Protein AF-A0A2M7B887-F1 (afdb_monomer_lite)

pLDDT: mean 76.35, std 23.05, range [28.22, 97.62]

Organism: NCBI:txid1975067

Secondary structure (DSSP, 8-state):
------PPPPP--PPPPPPPPP--------------------------------------HHHHHHHHHHHHHHHHHHHHHS--------------------EEETT-SS-BTTTTEEE--------PPPPP----EEEEEEEEEEEEEEEEE-S-SS-EEE-TT-EEE-TTS-EEEESS-EEEPPPEEETTEEEPEEEEEEEEEEEESGGG----EEEEB-GGGTTSTHHHHEEEEESS--B--EEEEEEE--

Foldseek 3Di:
DDDDDDDDDDDDPDDDDDDDDDDDDDDDDDDDDDDDDDDDDDDDDDDDDDDDDDDDDDDDVVVVVVVVVVVVVVVVVCVVPPPDDDDDDDDDDDDDPDDDDAAEDCPDPQQDPVRNYDHDDDDDDDDDDDDDDFQPDKDWDFWWWKDKKKKKAQDFQQKDKDAFQQWWAAPVRWTKTFRGIDIFGGFDQDPNDTHITIDMGMITTPGAAPVQFAAWGQWIFGCVCPPHPRRVRMIMTGNGTTDDRHTDMDRDHD

Structure (mmCIF, N/CA/C/O backbone):
data_AF-A0A2M7B887-F1
#
_entry.id   AF-A0A2M7B887-F1
#
loop_
_atom_site.group_PDB
_atom_site.id
_atom_site.type_symbol
_atom_site.label_atom_id
_atom_site.label_alt_id
_atom_site.label_comp_id
_atom_site.label_asym_id
_atom_site.label_entity_id
_atom_site.label_seq_id
_atom_site.pdbx_PDB_ins_code
_atom_site.Cartn_x
_atom_site.Cartn_y
_atom_site.Cartn_z
_atom_site.occupancy
_atom_site.B_iso_or_equiv
_atom_site.auth_seq_id
_atom_site.auth_comp_id
_atom_site.auth_asym_id
_atom_site.auth_atom_id
_atom_site.pdbx_PDB_model_num
ATOM 1 N N . MET A 1 1 ? 32.345 -31.773 -10.121 1.00 42.12 1 MET A N 1
ATOM 2 C CA . MET A 1 1 ? 31.466 -32.387 -11.139 1.00 42.12 1 MET A CA 1
ATOM 3 C C . MET A 1 1 ? 30.092 -31.800 -10.860 1.00 42.12 1 MET A C 1
ATOM 5 O O . MET A 1 1 ? 29.683 -31.879 -9.719 1.00 42.12 1 MET A O 1
ATOM 9 N N . ASP A 1 2 ? 29.492 -30.954 -11.696 1.00 39.72 2 ASP A N 1
ATOM 10 C CA . ASP A 1 2 ? 29.277 -31.128 -13.130 1.00 39.72 2 ASP A CA 1
ATOM 11 C C . ASP A 1 2 ? 29.458 -29.855 -13.960 1.00 39.72 2 ASP A C 1
ATOM 13 O O . ASP A 1 2 ? 29.148 -28.735 -13.560 1.00 39.72 2 ASP A O 1
ATOM 17 N N . LYS A 1 3 ? 29.999 -30.081 -15.156 1.00 44.88 3 LYS A N 1
ATOM 18 C CA . LYS A 1 3 ? 30.184 -29.120 -16.236 1.00 44.88 3 LYS A CA 1
ATOM 19 C C . LYS A 1 3 ? 28.941 -29.192 -17.118 1.00 44.88 3 LYS A C 1
ATOM 21 O O . LYS A 1 3 ? 28.661 -30.266 -17.632 1.00 44.88 3 LYS A O 1
ATOM 26 N N . ASN A 1 4 ? 28.258 -28.078 -17.373 1.00 40.34 4 ASN A N 1
ATOM 27 C CA . ASN A 1 4 ? 27.492 -27.941 -18.615 1.00 40.34 4 ASN A CA 1
ATOM 28 C C . ASN A 1 4 ? 27.270 -26.469 -18.983 1.00 40.34 4 ASN A C 1
ATOM 30 O O . ASN A 1 4 ? 26.231 -25.866 -18.728 1.00 40.34 4 ASN A O 1
ATOM 34 N N . GLY A 1 5 ? 28.296 -25.888 -19.608 1.00 40.50 5 GLY A N 1
ATOM 35 C CA . GLY A 1 5 ? 28.206 -24.605 -20.292 1.00 40.50 5 GLY A CA 1
ATOM 36 C C . GLY A 1 5 ? 27.502 -24.771 -21.636 1.00 40.50 5 GLY A C 1
ATOM 37 O O . GLY A 1 5 ? 28.079 -25.300 -22.586 1.00 40.50 5 GLY A O 1
ATOM 38 N N . LYS A 1 6 ? 26.263 -24.289 -21.737 1.00 43.44 6 LYS A N 1
ATOM 39 C CA . LYS A 1 6 ? 25.526 -24.221 -23.001 1.00 43.44 6 LYS A CA 1
ATOM 40 C C . LYS A 1 6 ? 25.869 -22.903 -23.702 1.00 43.44 6 LYS A C 1
ATOM 42 O O . LYS A 1 6 ? 25.288 -21.863 -23.415 1.00 43.44 6 LYS A O 1
ATOM 47 N N . LYS A 1 7 ? 26.857 -22.942 -24.604 1.00 46.44 7 LYS A N 1
ATOM 48 C CA . LYS A 1 7 ? 27.186 -21.830 -25.513 1.00 46.44 7 LYS A CA 1
ATOM 49 C C . LYS A 1 7 ? 26.020 -21.607 -26.483 1.00 46.44 7 LYS A C 1
ATOM 51 O O . LYS A 1 7 ? 25.714 -22.491 -27.281 1.00 46.44 7 LYS A O 1
ATOM 56 N N . ILE A 1 8 ? 25.392 -20.436 -26.429 1.00 47.38 8 ILE A N 1
ATOM 57 C CA . ILE A 1 8 ? 24.386 -20.008 -27.408 1.00 47.38 8 ILE A CA 1
ATOM 58 C C . ILE A 1 8 ? 25.133 -19.345 -28.571 1.00 47.38 8 ILE A C 1
ATOM 60 O O . ILE A 1 8 ? 25.919 -18.421 -28.367 1.00 47.38 8 ILE A O 1
ATOM 64 N N . LYS A 1 9 ? 24.940 -19.871 -29.784 1.00 46.12 9 LYS A N 1
ATOM 65 C CA . LYS A 1 9 ? 25.519 -19.346 -31.026 1.00 46.12 9 LYS A CA 1
ATOM 66 C C . LYS A 1 9 ? 24.772 -18.068 -31.426 1.00 46.12 9 LYS A C 1
ATOM 68 O O . LYS A 1 9 ? 23.548 -18.090 -31.517 1.00 46.12 9 LYS A O 1
ATOM 73 N N . MET A 1 10 ? 25.505 -16.978 -31.662 1.00 39.62 10 MET A N 1
ATOM 74 C CA . MET A 1 10 ? 24.968 -15.783 -32.321 1.00 39.62 10 MET A CA 1
ATOM 75 C C . MET A 1 10 ? 24.607 -16.146 -33.762 1.00 39.62 10 MET A C 1
ATOM 77 O O . MET A 1 10 ? 25.438 -16.680 -34.493 1.00 39.62 10 MET A O 1
ATOM 81 N N . VAL A 1 11 ? 23.351 -15.905 -34.124 1.00 49.28 11 VAL A N 1
ATOM 82 C CA . VAL A 1 11 ? 22.808 -16.107 -35.469 1.00 49.28 11 VAL A CA 1
ATOM 83 C C . VAL A 1 11 ? 23.003 -14.819 -36.269 1.00 49.28 11 VAL A C 1
ATOM 85 O O . VAL A 1 11 ? 22.870 -13.723 -35.724 1.00 49.28 11 VAL A O 1
ATOM 88 N N . ASP A 1 12 ? 23.347 -14.992 -37.544 1.00 38.19 12 ASP A N 1
ATOM 89 C CA . ASP A 1 12 ? 23.637 -13.967 -38.546 1.00 38.19 12 ASP A CA 1
ATOM 90 C C . ASP A 1 12 ? 22.651 -12.791 -38.563 1.00 38.19 12 ASP A C 1
ATOM 92 O O . ASP A 1 12 ? 21.436 -12.956 -38.690 1.00 38.19 12 ASP A O 1
ATOM 96 N N . ILE A 1 13 ? 23.199 -11.574 -38.551 1.00 44.69 13 ILE A N 1
ATOM 97 C CA . ILE A 1 13 ? 22.477 -10.358 -38.932 1.00 44.69 13 ILE A CA 1
ATOM 98 C C . ILE A 1 13 ? 22.576 -10.246 -40.458 1.00 44.69 13 ILE A C 1
ATOM 100 O O . ILE A 1 13 ? 23.495 -9.631 -40.998 1.00 44.69 13 ILE A O 1
ATOM 104 N N . ILE A 1 14 ? 21.634 -10.870 -41.167 1.00 46.31 14 ILE A N 1
ATOM 105 C CA . ILE A 1 14 ? 21.494 -10.724 -42.621 1.00 46.31 14 ILE A CA 1
ATOM 106 C C . ILE A 1 14 ? 20.902 -9.339 -42.914 1.00 46.31 14 ILE A C 1
ATOM 108 O O . ILE A 1 14 ? 19.775 -9.021 -42.534 1.00 46.31 14 ILE A O 1
ATOM 112 N N . ARG A 1 15 ? 21.681 -8.500 -43.601 1.00 40.69 15 ARG A N 1
ATOM 113 C CA . ARG A 1 15 ? 21.277 -7.180 -44.102 1.00 40.69 15 ARG A CA 1
ATOM 114 C C . ARG A 1 15 ? 20.536 -7.365 -45.438 1.00 40.69 15 ARG A C 1
ATOM 116 O O . ARG A 1 15 ? 21.121 -7.955 -46.341 1.00 40.69 15 ARG A O 1
ATOM 123 N N . PRO A 1 16 ? 19.294 -6.882 -45.618 1.00 39.53 16 PRO A N 1
ATOM 124 C CA . PRO A 1 16 ? 18.618 -7.013 -46.905 1.00 39.53 16 PRO A CA 1
ATOM 125 C C . PRO A 1 16 ? 19.206 -6.037 -47.938 1.00 39.53 16 PRO A C 1
ATOM 127 O O . PRO A 1 16 ? 19.205 -4.820 -47.733 1.00 39.53 16 PRO A O 1
ATOM 130 N N . GLU A 1 17 ? 19.695 -6.577 -49.058 1.00 37.91 17 GLU A N 1
ATOM 131 C CA . GLU A 1 17 ? 20.075 -5.820 -50.254 1.00 37.91 17 GLU A CA 1
ATOM 132 C C . GLU A 1 17 ? 18.846 -5.167 -50.905 1.00 37.91 17 GLU A C 1
ATOM 134 O O . GLU A 1 17 ? 17.829 -5.809 -51.187 1.00 37.91 17 GLU A O 1
ATOM 139 N N . LYS A 1 18 ? 18.952 -3.864 -51.182 1.00 33.91 18 LYS A N 1
ATOM 140 C CA . LYS A 1 18 ? 17.981 -3.123 -51.989 1.00 33.91 18 LYS A CA 1
ATOM 141 C C . LYS A 1 18 ? 18.203 -3.441 -53.468 1.00 33.91 18 LYS A C 1
ATOM 143 O O . LYS A 1 18 ? 19.220 -3.070 -54.043 1.00 33.91 18 LYS A O 1
ATOM 148 N N . LYS A 1 19 ? 17.197 -4.065 -54.086 1.00 31.12 19 LYS A N 1
ATOM 149 C CA . LYS A 1 19 ? 17.035 -4.176 -55.541 1.00 31.12 19 LYS A CA 1
ATOM 150 C C . LYS A 1 19 ? 16.859 -2.785 -56.156 1.00 31.12 19 LYS A C 1
ATOM 152 O O . LYS A 1 19 ? 15.854 -2.126 -55.886 1.00 31.12 19 LYS A O 1
ATOM 157 N N . THR A 1 20 ? 17.771 -2.382 -57.033 1.00 31.42 20 THR A N 1
ATOM 158 C CA . THR A 1 20 ? 17.551 -1.255 -57.949 1.00 31.42 20 THR A CA 1
ATOM 159 C C . THR A 1 20 ? 17.052 -1.807 -59.278 1.00 31.42 20 THR A C 1
ATOM 161 O O . THR A 1 20 ? 17.704 -2.640 -59.903 1.00 31.42 20 THR A O 1
ATOM 164 N N . LYS A 1 21 ? 15.844 -1.382 -59.660 1.00 33.97 21 LYS A N 1
ATOM 165 C CA . LYS A 1 21 ? 15.159 -1.752 -60.899 1.00 33.97 21 LYS A CA 1
ATOM 166 C C . LYS A 1 21 ? 15.806 -1.076 -62.106 1.00 33.97 21 LYS A C 1
ATOM 168 O O . LYS A 1 21 ? 16.019 0.132 -62.115 1.00 33.97 21 LYS A O 1
ATOM 173 N N . THR A 1 22 ? 16.025 -1.890 -63.125 1.00 29.34 22 THR A N 1
ATOM 174 C CA . THR A 1 22 ? 16.293 -1.546 -64.518 1.00 29.34 22 THR A CA 1
ATOM 175 C C . THR A 1 22 ? 15.103 -0.799 -65.132 1.00 29.34 22 THR A C 1
ATOM 177 O O . THR A 1 22 ? 13.959 -1.215 -64.952 1.00 29.34 22 THR A O 1
ATOM 180 N N . LEU A 1 23 ? 15.379 0.254 -65.900 1.00 36.09 23 LEU A N 1
ATOM 181 C CA . LEU A 1 23 ? 14.470 0.844 -66.884 1.00 36.09 23 LEU A CA 1
ATOM 182 C C . LEU A 1 23 ? 15.232 0.911 -68.214 1.00 36.09 23 LEU A C 1
ATOM 184 O O . LEU A 1 23 ? 16.238 1.607 -68.328 1.00 36.09 23 LEU A O 1
ATOM 188 N N . GLN A 1 24 ? 14.774 0.109 -69.173 1.00 33.19 24 GLN A N 1
ATOM 189 C CA . GLN A 1 24 ? 15.086 0.204 -70.597 1.00 33.19 24 GLN A CA 1
ATOM 190 C C . GLN A 1 24 ? 13.927 0.915 -71.295 1.00 33.19 24 GLN A C 1
ATOM 192 O O . GLN A 1 24 ? 12.782 0.627 -70.970 1.00 33.19 24 GLN A O 1
ATOM 197 N N . GLU A 1 25 ? 14.252 1.769 -72.264 1.00 36.09 25 GLU A N 1
ATOM 198 C CA . GLU A 1 25 ? 13.583 2.019 -73.556 1.00 36.09 25 GLU A CA 1
ATOM 199 C C . GLU A 1 25 ? 14.340 3.196 -74.216 1.00 36.09 25 GLU A C 1
ATOM 201 O O . GLU A 1 25 ? 14.837 4.065 -73.508 1.00 36.09 25 GLU A O 1
ATOM 206 N N . SER A 1 26 ? 14.489 3.371 -75.529 1.00 28.64 26 SER A N 1
ATOM 207 C CA . SER A 1 26 ? 14.334 2.548 -76.734 1.00 28.64 26 SER A CA 1
ATOM 208 C C . SER A 1 26 ? 14.707 3.455 -77.924 1.00 28.64 26 SER A C 1
ATOM 210 O O . SER A 1 26 ? 14.293 4.611 -77.948 1.00 28.64 26 SER A O 1
ATOM 212 N N . GLY A 1 27 ? 15.419 2.918 -78.925 1.00 28.55 27 GLY A N 1
ATOM 213 C CA . GLY A 1 27 ? 15.463 3.428 -80.309 1.00 28.55 27 GLY A CA 1
ATOM 214 C C . GLY A 1 27 ? 16.413 4.602 -80.599 1.00 28.55 27 GLY A C 1
ATOM 215 O O . GLY A 1 27 ? 16.549 5.521 -79.811 1.00 28.55 27 GLY A O 1
ATOM 216 N N . LYS A 1 28 ? 17.084 4.691 -81.750 1.00 32.38 28 LYS A N 1
ATOM 217 C CA . LYS A 1 28 ? 17.101 3.874 -82.972 1.00 32.38 28 LYS A CA 1
ATOM 218 C C . LYS A 1 28 ? 18.387 4.217 -83.736 1.00 32.38 28 LYS A C 1
ATOM 220 O O . LYS A 1 28 ? 18.740 5.385 -83.869 1.00 32.38 28 LYS A O 1
ATOM 225 N N . GLU A 1 29 ? 19.035 3.188 -84.263 1.00 34.50 29 GLU A N 1
ATOM 226 C CA . GLU A 1 29 ? 20.035 3.261 -85.334 1.00 34.50 29 GLU A CA 1
ATOM 227 C C . GLU A 1 29 ? 19.342 3.641 -86.670 1.00 34.50 29 GLU A C 1
ATOM 229 O O . GLU A 1 29 ? 18.117 3.492 -86.778 1.00 34.50 29 GLU A O 1
ATOM 234 N N . PRO A 1 30 ? 20.072 4.103 -87.705 1.00 36.00 30 PRO A N 1
ATOM 235 C CA . PRO A 1 30 ? 20.659 3.101 -88.590 1.00 36.00 30 PRO A CA 1
ATOM 236 C C . PRO A 1 30 ? 22.046 3.437 -89.157 1.00 36.00 30 PRO A C 1
ATOM 238 O O . PRO A 1 30 ? 22.384 4.556 -89.541 1.00 36.00 30 PRO A O 1
ATOM 241 N N . THR A 1 31 ? 22.801 2.357 -89.282 1.00 28.48 31 THR A N 1
ATOM 242 C CA . THR A 1 31 ? 23.986 2.123 -90.096 1.00 28.48 31 THR A CA 1
ATOM 243 C C . THR A 1 31 ? 23.690 2.273 -91.596 1.00 28.48 31 THR A C 1
ATOM 245 O O . THR A 1 31 ? 22.625 1.878 -92.073 1.00 28.48 31 THR A O 1
ATOM 248 N N . LYS A 1 32 ? 24.687 2.696 -92.388 1.00 30.78 32 LYS A N 1
ATOM 249 C CA . LYS A 1 32 ? 24.831 2.231 -93.780 1.00 30.78 32 LYS A CA 1
ATOM 250 C C . LYS A 1 32 ? 26.303 2.220 -94.205 1.00 30.78 32 LYS A C 1
ATOM 252 O O . LYS A 1 32 ? 26.945 3.263 -94.277 1.00 30.78 32 LYS A O 1
ATOM 25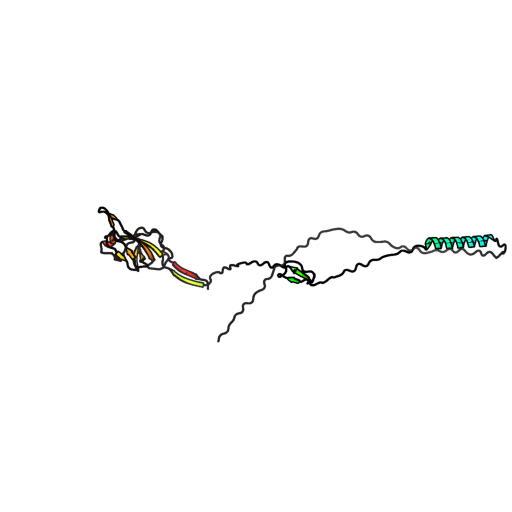7 N N . LYS A 1 33 ? 26.824 1.019 -94.468 1.00 29.45 33 LYS A N 1
ATOM 258 C CA . LYS A 1 33 ? 28.082 0.753 -95.181 1.00 29.45 33 LYS A CA 1
ATOM 259 C C . LYS A 1 33 ? 27.775 0.319 -96.619 1.00 29.45 33 LYS A C 1
ATOM 261 O O . LYS A 1 33 ? 26.713 -0.240 -96.874 1.00 29.45 33 LYS A O 1
ATOM 266 N N . GLU A 1 34 ? 28.795 0.503 -97.461 1.00 34.97 34 GLU A N 1
ATOM 267 C CA . GLU A 1 34 ? 29.033 -0.081 -98.794 1.00 34.97 34 GLU A CA 1
ATOM 268 C C . GLU A 1 34 ? 28.246 0.485 -99.993 1.00 34.97 34 GLU A C 1
ATOM 270 O O . GLU A 1 34 ? 27.092 0.884 -99.842 1.00 34.97 34 GLU A O 1
ATOM 275 N N . PRO A 1 35 ? 28.885 0.582 -101.186 1.00 32.62 35 PRO A N 1
ATOM 276 C CA . PRO A 1 35 ? 29.573 -0.543 -101.836 1.00 32.62 35 PRO A CA 1
ATOM 277 C C . PRO A 1 35 ? 30.970 -0.258 -102.420 1.00 32.62 35 PRO A C 1
ATOM 279 O O . PRO A 1 35 ? 31.271 0.833 -102.901 1.00 32.62 35 PRO A O 1
ATOM 282 N N . ALA A 1 36 ? 31.789 -1.310 -102.484 1.00 29.47 36 ALA A N 1
ATOM 283 C CA . ALA A 1 36 ? 32.895 -1.436 -103.424 1.00 29.47 36 ALA A CA 1
ATOM 284 C C . ALA A 1 36 ? 32.694 -2.683 -104.300 1.00 29.47 36 ALA A C 1
ATOM 286 O O . ALA A 1 36 ? 32.576 -3.788 -103.782 1.00 29.47 36 ALA A O 1
ATOM 287 N N . LYS A 1 37 ? 32.710 -2.464 -105.622 1.00 32.97 37 LYS A N 1
ATOM 288 C CA . LYS A 1 37 ? 33.192 -3.319 -106.731 1.00 32.97 37 LYS A CA 1
ATOM 289 C C . LYS A 1 37 ? 32.220 -3.375 -107.907 1.00 32.97 37 LYS A C 1
ATOM 291 O O . LYS A 1 37 ? 31.139 -3.945 -107.821 1.00 32.97 37 LYS A O 1
ATOM 296 N N . LYS A 1 38 ? 32.727 -2.946 -109.063 1.00 33.56 38 LYS A N 1
ATOM 297 C CA . LYS A 1 38 ? 32.620 -3.718 -110.301 1.00 33.56 38 LYS A CA 1
ATOM 298 C C . LYS A 1 38 ? 33.872 -3.490 -111.138 1.00 33.56 38 LYS A C 1
ATOM 300 O O . LYS A 1 38 ? 34.184 -2.373 -111.532 1.00 33.56 38 LYS A O 1
ATOM 305 N N . GLU A 1 39 ? 34.598 -4.583 -111.331 1.00 33.91 39 GLU A N 1
ATOM 306 C CA . GLU A 1 39 ? 35.613 -4.742 -112.359 1.00 33.91 39 GLU A CA 1
ATOM 307 C C . GLU A 1 39 ? 34.940 -4.679 -113.736 1.00 33.91 39 GLU A C 1
ATOM 309 O O . GLU A 1 39 ? 33.888 -5.288 -113.938 1.00 33.91 39 GLU A O 1
ATOM 314 N N . LEU A 1 40 ? 35.580 -4.009 -114.693 1.00 34.38 40 LEU A N 1
ATOM 315 C CA . LEU A 1 40 ? 35.377 -4.273 -116.112 1.00 34.38 40 LEU A CA 1
ATOM 316 C C . LEU A 1 40 ? 36.759 -4.374 -116.766 1.00 34.38 40 LEU A C 1
ATOM 318 O O . LEU A 1 40 ? 37.575 -3.457 -116.690 1.00 34.38 40 LEU A O 1
ATOM 322 N N . LYS A 1 41 ? 37.031 -5.553 -117.323 1.00 32.94 41 LYS A N 1
ATOM 323 C CA . LYS A 1 41 ? 38.250 -5.928 -118.043 1.00 32.94 41 LYS A CA 1
ATOM 324 C C . LYS A 1 41 ? 38.085 -5.659 -119.542 1.00 32.94 41 LYS A C 1
ATOM 326 O O . LYS A 1 41 ? 36.996 -5.894 -120.051 1.00 32.94 41 LYS A O 1
ATOM 331 N N . LYS A 1 42 ? 39.240 -5.421 -120.195 1.00 28.22 42 LYS A N 1
ATOM 332 C CA . LYS A 1 42 ? 39.566 -5.628 -121.630 1.00 28.22 42 LYS A CA 1
ATOM 333 C C . LYS A 1 42 ? 38.848 -4.662 -122.596 1.00 28.22 42 LYS A C 1
ATOM 335 O O . LYS A 1 42 ? 37.717 -4.292 -122.356 1.00 28.22 42 LYS A O 1
ATOM 340 N N . GLU A 1 43 ? 39.453 -4.132 -123.657 1.00 37.34 43 GLU A N 1
ATOM 341 C CA . GLU A 1 43 ? 40.408 -4.659 -124.649 1.00 37.34 43 GLU A CA 1
ATOM 342 C C . GLU A 1 43 ? 41.364 -3.528 -125.100 1.00 37.34 43 GLU A C 1
ATOM 344 O O . GLU A 1 43 ? 40.992 -2.361 -125.096 1.00 37.34 43 GLU A O 1
ATOM 349 N N . LEU A 1 44 ? 42.671 -3.761 -125.254 1.00 30.38 44 LEU A N 1
ATOM 350 C CA . LEU A 1 44 ? 43.363 -4.220 -126.474 1.00 30.38 44 LEU A CA 1
ATOM 351 C C . LEU A 1 44 ? 43.114 -3.372 -127.741 1.00 30.38 44 LEU A C 1
ATOM 353 O O . LEU A 1 44 ? 42.067 -3.478 -128.365 1.00 30.38 44 LEU A O 1
ATOM 357 N N . LYS A 1 45 ? 44.153 -2.613 -128.117 1.00 32.41 45 LYS A N 1
ATOM 358 C CA . LYS A 1 45 ? 44.637 -2.197 -129.457 1.00 32.41 45 LYS A CA 1
ATOM 359 C C . LYS A 1 45 ? 45.916 -1.396 -129.148 1.00 32.41 45 LYS A C 1
ATOM 361 O O . LYS A 1 45 ? 45.826 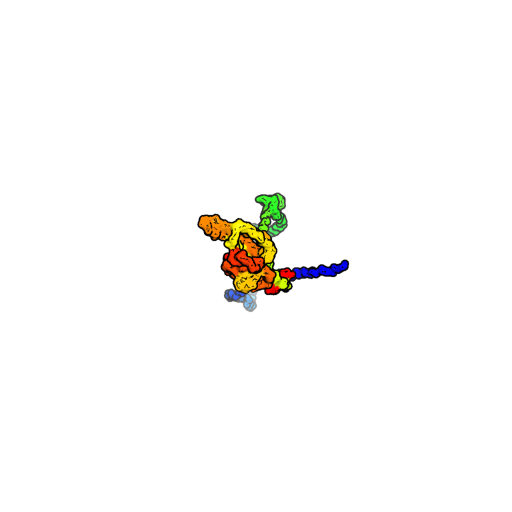-0.388 -128.461 1.00 32.41 45 LYS A O 1
ATOM 366 N N . THR A 1 46 ? 47.150 -1.865 -129.331 1.00 28.70 46 THR A N 1
ATOM 367 C CA . THR A 1 46 ? 47.836 -2.415 -130.515 1.00 28.70 46 THR A CA 1
ATOM 368 C C . THR A 1 46 ? 47.636 -1.562 -131.761 1.00 28.70 46 THR A C 1
ATOM 370 O O . THR A 1 46 ? 46.759 -1.842 -132.563 1.00 28.70 46 THR A O 1
ATOM 373 N N . GLU A 1 47 ? 48.487 -0.546 -131.883 1.00 42.66 47 GLU A N 1
ATOM 374 C CA . GLU A 1 47 ? 49.076 -0.033 -133.127 1.00 42.66 47 GLU A CA 1
ATOM 375 C C . GLU A 1 47 ? 50.474 0.452 -132.711 1.00 42.66 47 GLU A C 1
ATOM 377 O O . GLU A 1 47 ? 50.634 1.357 -131.898 1.00 42.66 47 GLU A O 1
ATOM 382 N N . GLU A 1 48 ? 51.476 -0.407 -132.840 1.00 36.81 48 GLU A N 1
ATOM 383 C CA . GLU A 1 48 ? 52.317 -0.526 -134.033 1.00 36.81 48 GLU A CA 1
ATOM 384 C C . GLU A 1 48 ? 53.131 0.736 -134.338 1.00 36.81 48 GLU A C 1
ATOM 386 O O . GLU A 1 48 ? 52.697 1.728 -134.910 1.00 36.81 48 GLU A O 1
ATOM 391 N N . ALA A 1 49 ? 54.382 0.621 -133.897 1.00 30.62 49 ALA A N 1
ATOM 392 C CA . ALA A 1 49 ? 55.593 1.071 -134.550 1.00 30.62 49 ALA A CA 1
ATOM 393 C C . ALA A 1 49 ? 55.438 1.686 -135.952 1.00 30.62 49 ALA A C 1
ATOM 395 O O . ALA A 1 49 ? 55.153 0.993 -136.923 1.00 30.62 49 ALA A O 1
ATOM 396 N N . ILE A 1 50 ? 55.928 2.918 -136.084 1.00 37.72 50 ILE A N 1
ATOM 397 C CA . ILE A 1 50 ? 56.709 3.286 -137.263 1.00 37.72 50 ILE A CA 1
ATOM 398 C C . ILE A 1 50 ? 58.107 3.680 -136.794 1.00 37.72 50 ILE A C 1
ATOM 400 O O . ILE A 1 50 ? 58.360 4.764 -136.269 1.00 37.72 50 ILE A O 1
ATOM 404 N N . LYS A 1 51 ? 59.035 2.745 -137.003 1.00 33.94 51 LYS A N 1
ATOM 405 C CA . LYS A 1 51 ? 60.459 3.036 -137.136 1.00 33.94 51 LYS A CA 1
ATOM 406 C C . LYS A 1 51 ? 60.630 3.862 -138.410 1.00 33.94 51 LYS A C 1
ATOM 408 O O . LYS A 1 51 ? 60.391 3.343 -139.493 1.00 33.94 51 LYS A O 1
ATOM 413 N N . ILE A 1 52 ? 61.131 5.089 -138.301 1.00 41.59 52 ILE A N 1
ATOM 414 C CA . ILE A 1 52 ? 61.845 5.723 -139.412 1.00 41.59 52 ILE A CA 1
ATOM 415 C C . ILE A 1 52 ? 63.265 6.002 -138.944 1.00 41.59 52 ILE A C 1
ATOM 417 O O . ILE A 1 52 ? 63.538 6.902 -138.156 1.00 41.59 52 ILE A O 1
ATOM 421 N N . SER A 1 53 ? 64.128 5.089 -139.382 1.00 38.53 53 SER A N 1
ATOM 422 C CA . SER A 1 53 ? 65.380 5.354 -140.081 1.00 38.53 53 SER A CA 1
ATOM 423 C C . SER A 1 53 ? 66.125 6.645 -139.740 1.00 38.53 53 SER A C 1
ATOM 425 O O . SER A 1 53 ? 65.669 7.764 -139.962 1.00 38.53 53 SER A O 1
ATOM 427 N N . ALA A 1 54 ? 67.363 6.429 -139.306 1.00 35.25 54 ALA A N 1
ATOM 428 C CA . ALA A 1 54 ? 68.396 7.419 -139.114 1.00 35.25 54 ALA A CA 1
ATOM 429 C C . ALA A 1 54 ? 68.586 8.346 -140.328 1.00 35.25 54 ALA A C 1
ATOM 431 O O . ALA A 1 54 ? 68.936 7.912 -141.420 1.00 35.25 54 ALA A O 1
ATOM 432 N N . ALA A 1 55 ? 68.507 9.646 -140.061 1.00 36.47 55 ALA A N 1
ATOM 433 C CA . ALA A 1 55 ? 69.288 10.659 -140.750 1.00 36.47 55 ALA A CA 1
ATOM 434 C C . ALA A 1 55 ? 69.868 11.595 -139.677 1.00 36.47 55 ALA A C 1
ATOM 436 O O . ALA A 1 55 ? 69.181 12.431 -139.094 1.00 36.47 55 ALA A O 1
ATOM 437 N N . LYS A 1 56 ? 71.148 11.414 -139.353 1.00 36.91 56 LYS A N 1
ATOM 438 C CA . LYS A 1 56 ? 71.973 12.419 -138.664 1.00 36.91 56 LYS A CA 1
ATOM 439 C C . LYS A 1 56 ? 72.905 13.035 -139.717 1.00 36.91 56 LYS A C 1
ATOM 441 O O . LYS A 1 56 ? 73.191 12.350 -140.693 1.00 36.91 56 LYS A O 1
ATOM 446 N N . PRO A 1 57 ? 73.502 14.220 -139.501 1.00 46.69 57 PRO A N 1
ATOM 447 C CA . PRO A 1 57 ? 73.349 15.126 -138.362 1.00 46.69 57 PRO A CA 1
ATOM 448 C C . PRO A 1 57 ? 73.239 16.597 -138.794 1.00 46.69 57 PRO A C 1
ATOM 450 O O . PRO A 1 57 ? 73.998 17.064 -139.633 1.00 46.69 57 PRO A O 1
ATOM 453 N N . LYS A 1 58 ? 72.476 17.417 -138.076 1.00 39.56 58 LYS A N 1
ATOM 454 C CA . LYS A 1 58 ? 72.900 18.809 -137.867 1.00 39.56 58 LYS A CA 1
ATOM 455 C C . LYS A 1 58 ? 72.659 19.133 -136.415 1.00 39.56 58 LYS A C 1
ATOM 457 O O . LYS A 1 58 ? 71.527 19.369 -136.033 1.00 39.56 58 LYS A O 1
ATOM 462 N N . LYS A 1 59 ? 73.719 19.056 -135.600 1.00 58.28 59 LYS A N 1
ATOM 463 C CA . LYS A 1 59 ? 73.718 19.460 -134.187 1.00 58.28 59 LYS A CA 1
ATOM 464 C C . LYS A 1 59 ? 73.195 20.901 -134.115 1.00 58.28 59 LYS A C 1
ATOM 466 O O . LYS A 1 59 ? 73.983 21.807 -134.399 1.00 58.28 59 LYS A O 1
ATOM 471 N N . PRO A 1 60 ? 71.943 21.175 -133.705 1.00 53.66 60 PRO A N 1
ATOM 472 C CA . PRO A 1 60 ? 71.624 22.530 -133.332 1.00 53.66 60 PRO A CA 1
ATOM 473 C C . PRO A 1 60 ? 72.165 22.663 -131.912 1.00 53.66 60 PRO A C 1
ATOM 475 O O . PRO A 1 60 ? 71.729 21.959 -130.999 1.00 53.66 60 PRO A O 1
ATOM 478 N N . LYS A 1 61 ? 73.122 23.566 -131.690 1.00 59.66 61 LYS A N 1
ATOM 479 C CA . LYS A 1 61 ? 73.586 23.914 -130.333 1.00 59.66 61 LYS A CA 1
ATOM 480 C C . LYS A 1 61 ? 72.404 24.211 -129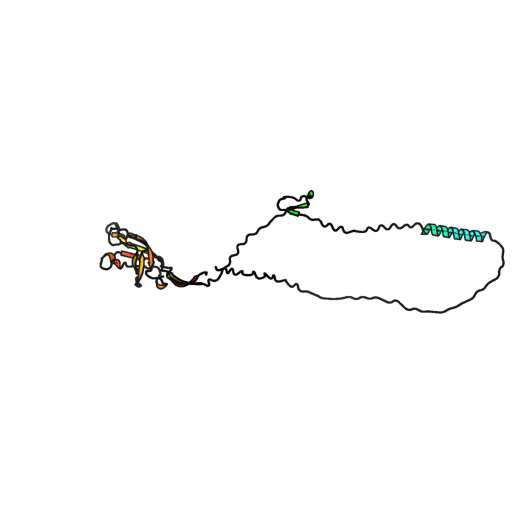.372 1.00 59.66 61 LYS A C 1
ATOM 482 O O . LYS A 1 61 ? 72.553 24.065 -128.167 1.00 59.66 61 LYS A O 1
ATOM 487 N N . ARG A 1 62 ? 71.209 24.495 -129.917 1.00 62.91 62 ARG A N 1
ATOM 488 C CA . ARG A 1 62 ? 69.911 24.670 -129.243 1.00 62.91 62 ARG A CA 1
ATOM 489 C C . ARG A 1 62 ? 69.329 23.426 -128.541 1.00 62.91 62 ARG A C 1
ATOM 491 O O . ARG A 1 62 ? 68.657 23.604 -127.535 1.00 62.91 62 ARG A O 1
ATOM 498 N N . LEU A 1 63 ? 69.607 22.186 -128.972 1.00 69.19 63 LEU A N 1
ATOM 499 C CA . LEU A 1 63 ? 69.049 20.988 -128.303 1.00 69.19 63 LEU A CA 1
ATOM 500 C C . LEU A 1 63 ? 69.723 20.709 -126.947 1.00 69.19 63 LEU A C 1
ATOM 502 O O . LEU A 1 63 ? 69.064 20.329 -125.986 1.00 69.19 63 LEU A O 1
ATOM 506 N N . LYS A 1 64 ? 71.035 20.966 -126.847 1.00 74.31 64 LYS A N 1
ATOM 507 C CA . LYS A 1 64 ? 71.766 20.896 -125.570 1.00 74.31 64 LYS A CA 1
ATOM 508 C C . LYS A 1 64 ? 71.308 21.982 -124.595 1.00 74.31 64 LYS A C 1
ATOM 510 O O . LYS A 1 64 ? 71.230 21.721 -123.404 1.00 74.31 64 LYS A O 1
ATOM 515 N N . ILE A 1 65 ? 70.966 23.164 -125.114 1.00 78.44 65 ILE A N 1
ATOM 516 C CA . ILE A 1 65 ? 70.409 24.273 -124.327 1.00 78.44 65 ILE A CA 1
ATOM 517 C C . ILE A 1 65 ? 69.024 23.901 -123.780 1.00 78.44 65 ILE A C 1
ATOM 519 O O . ILE A 1 65 ? 68.754 24.160 -122.615 1.00 78.44 65 ILE A O 1
ATOM 523 N N . LEU A 1 66 ? 68.181 23.226 -124.571 1.00 80.06 66 LEU A N 1
ATOM 524 C CA . LEU A 1 66 ? 66.859 22.776 -124.123 1.00 80.06 66 LEU A CA 1
ATOM 525 C C . LEU A 1 66 ? 66.942 21.688 -123.037 1.00 80.06 66 LEU A C 1
ATOM 527 O O . LEU A 1 66 ? 66.208 21.742 -122.058 1.00 80.06 66 LEU A O 1
ATOM 531 N N . ILE A 1 67 ? 67.873 20.738 -123.169 1.00 83.62 67 ILE A N 1
ATOM 532 C CA . ILE A 1 67 ? 68.122 19.699 -122.153 1.00 83.62 67 ILE A CA 1
ATOM 533 C C . ILE A 1 67 ? 68.698 20.310 -120.869 1.00 83.62 67 ILE A C 1
ATOM 535 O O . ILE A 1 67 ? 68.308 19.912 -119.776 1.00 83.62 67 ILE A O 1
ATOM 539 N N . PHE A 1 68 ? 69.590 21.296 -120.992 1.00 86.31 68 PHE A N 1
ATOM 540 C CA . PHE A 1 68 ? 7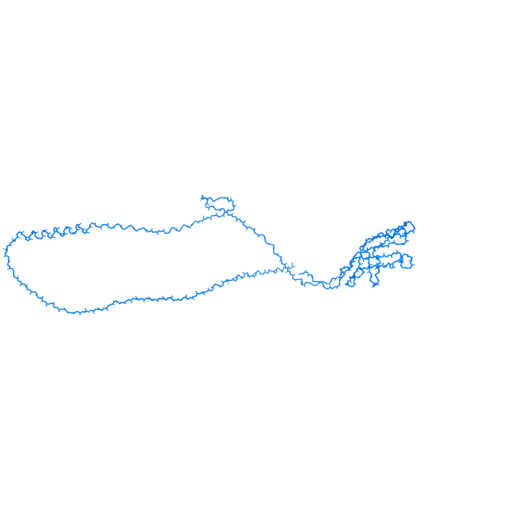0.145 22.020 -119.849 1.00 86.31 68 PHE A CA 1
ATOM 541 C C . PHE A 1 68 ? 69.081 22.866 -119.135 1.00 86.31 68 PHE A C 1
ATOM 543 O O . PHE A 1 68 ? 69.028 22.866 -117.911 1.00 86.31 68 PHE A O 1
ATOM 550 N N . LEU A 1 69 ? 68.184 23.516 -119.884 1.00 87.44 69 LEU A N 1
ATOM 551 C CA . LEU A 1 69 ? 67.018 24.217 -119.335 1.00 87.44 69 LEU A CA 1
ATOM 552 C C . LEU A 1 69 ? 66.055 23.260 -118.633 1.00 87.44 69 LEU A C 1
ATOM 554 O O . LEU A 1 69 ? 65.576 23.577 -117.551 1.00 87.44 69 LEU A O 1
ATOM 558 N N . PHE A 1 70 ? 65.804 22.081 -119.204 1.00 89.44 70 PHE A N 1
ATOM 559 C CA . PHE A 1 70 ? 64.950 21.070 -118.586 1.00 89.44 70 PHE A CA 1
ATOM 560 C C . PHE A 1 70 ? 65.557 20.523 -117.288 1.00 89.44 70 PHE A C 1
ATOM 562 O O . PHE A 1 70 ? 64.863 20.435 -116.281 1.00 89.44 70 PHE A O 1
ATOM 569 N N . PHE A 1 71 ? 66.860 20.222 -117.272 1.00 89.81 71 PHE A N 1
ATOM 570 C CA . PHE A 1 71 ? 67.552 19.788 -116.054 1.00 89.81 71 PHE A CA 1
ATOM 571 C C . PHE A 1 71 ? 67.653 20.901 -115.008 1.00 89.81 71 PHE A C 1
ATOM 573 O O . PHE A 1 71 ? 67.471 20.630 -113.825 1.00 89.81 71 PHE A O 1
ATOM 580 N N . GLY A 1 72 ? 67.885 22.149 -115.422 1.00 90.19 72 GLY A N 1
ATOM 581 C CA . GLY A 1 72 ? 67.863 23.307 -114.528 1.00 90.19 72 GLY A CA 1
ATOM 582 C C . GLY A 1 72 ? 66.480 23.535 -113.920 1.00 90.19 72 GLY A C 1
ATOM 583 O O . GLY A 1 72 ? 66.365 23.751 -112.717 1.00 90.19 72 GLY A O 1
ATOM 584 N N . PHE A 1 73 ? 65.424 23.395 -114.724 1.00 90.81 73 PHE A N 1
ATOM 585 C CA . PHE A 1 73 ? 64.043 23.457 -114.254 1.00 90.81 73 PHE A CA 1
ATOM 586 C C . PHE A 1 73 ? 63.710 22.298 -113.307 1.00 90.81 73 PHE A C 1
ATOM 588 O O . PHE A 1 73 ? 63.060 22.510 -112.289 1.00 90.81 73 PHE A O 1
ATOM 595 N N . LEU A 1 74 ? 64.208 21.091 -113.584 1.00 89.00 74 LEU A N 1
ATOM 596 C CA . LEU A 1 74 ? 64.012 19.924 -112.725 1.00 89.00 74 LEU A CA 1
ATOM 597 C C . LEU A 1 74 ? 64.732 20.078 -111.376 1.00 89.00 74 LEU A C 1
ATOM 599 O O . LEU A 1 74 ? 64.148 19.788 -110.335 1.00 89.00 74 LEU A O 1
ATOM 603 N N . ILE A 1 75 ? 65.966 20.594 -111.383 1.00 87.69 75 ILE A N 1
ATOM 604 C CA . ILE A 1 75 ? 66.728 20.927 -110.169 1.00 87.69 75 ILE A CA 1
ATOM 605 C C . ILE A 1 75 ? 66.013 22.019 -109.369 1.00 87.69 75 ILE A C 1
ATOM 607 O O . ILE A 1 75 ? 65.895 21.895 -108.153 1.00 87.69 75 ILE A O 1
ATOM 611 N N . TYR A 1 76 ? 65.484 23.046 -110.037 1.00 88.25 76 TYR A N 1
ATOM 612 C CA . TYR A 1 76 ? 64.684 24.093 -109.401 1.00 88.25 76 TYR A CA 1
ATOM 613 C C . TYR A 1 76 ? 63.409 23.530 -108.752 1.00 88.25 76 TYR A C 1
ATOM 615 O O . TYR A 1 76 ? 63.103 23.862 -107.608 1.00 88.25 76 TYR A O 1
ATOM 623 N N . LEU A 1 77 ? 62.706 22.619 -109.432 1.00 86.19 77 LEU A N 1
ATOM 624 C CA . LEU A 1 77 ? 61.501 21.969 -108.909 1.00 86.19 77 LEU A CA 1
ATOM 625 C C . LEU A 1 77 ? 61.803 21.106 -107.676 1.00 86.19 77 LEU A C 1
ATOM 627 O O . LEU A 1 77 ? 61.059 21.134 -106.700 1.00 86.19 77 LEU A O 1
ATOM 631 N N . ILE A 1 78 ? 62.923 20.383 -107.694 1.00 82.06 78 ILE A N 1
ATOM 632 C CA . ILE A 1 78 ? 63.421 19.610 -106.549 1.00 82.06 78 ILE A CA 1
ATOM 633 C C . ILE A 1 78 ? 63.739 20.549 -105.382 1.00 82.06 78 ILE A C 1
ATOM 635 O O . ILE A 1 78 ? 63.276 20.318 -104.268 1.00 82.06 78 ILE A O 1
ATOM 639 N N . PHE A 1 79 ? 64.453 21.646 -105.632 1.00 84.19 79 PHE A N 1
ATOM 640 C CA . PHE A 1 79 ? 64.785 22.625 -104.593 1.00 84.19 79 PHE A CA 1
ATOM 641 C C . PHE A 1 79 ? 63.551 23.325 -104.010 1.00 84.19 79 PHE A C 1
ATOM 643 O O . PHE A 1 79 ? 63.572 23.741 -102.856 1.00 84.19 79 PHE A O 1
ATOM 650 N N . TRP A 1 80 ? 62.470 23.441 -104.783 1.00 82.19 80 TRP A N 1
ATOM 651 C CA . TRP A 1 80 ? 61.210 24.016 -104.319 1.00 82.19 80 TRP A CA 1
ATOM 652 C C . TRP A 1 80 ? 60.358 23.021 -103.515 1.00 82.19 80 TRP A C 1
ATOM 654 O O . TRP A 1 80 ? 59.702 23.405 -102.546 1.00 82.19 80 TRP A O 1
ATOM 664 N N . VAL A 1 81 ? 60.372 21.736 -103.875 1.00 78.56 81 VAL A N 1
ATOM 665 C CA . VAL A 1 81 ? 59.548 20.708 -103.214 1.00 78.56 81 VAL A CA 1
ATOM 666 C C . VAL A 1 81 ? 60.202 20.159 -101.938 1.00 78.56 81 VAL A C 1
ATOM 668 O O . VAL A 1 81 ? 59.488 19.810 -100.997 1.00 78.56 81 VAL A O 1
ATOM 671 N N . LEU A 1 82 ? 61.536 20.095 -101.871 1.00 73.94 82 LEU A N 1
ATOM 672 C CA . LEU A 1 82 ? 62.260 19.412 -100.789 1.00 73.94 82 LEU A CA 1
ATOM 673 C C . LEU A 1 82 ? 62.381 20.133 -99.428 1.00 73.94 82 LEU A C 1
ATOM 675 O O . LEU A 1 82 ? 62.531 19.413 -98.439 1.00 73.94 82 LEU A O 1
ATOM 679 N N . PRO A 1 83 ? 62.328 21.473 -99.273 1.00 71.88 83 PRO A N 1
ATOM 680 C CA . PRO A 1 83 ? 62.537 22.090 -97.966 1.00 71.88 83 PRO A CA 1
ATOM 681 C C . PRO A 1 83 ? 61.239 22.067 -97.151 1.00 71.88 83 PRO A C 1
ATOM 683 O O . PRO A 1 83 ? 60.634 23.096 -96.860 1.00 71.88 83 PRO A O 1
ATOM 686 N N . ARG A 1 84 ? 60.783 20.869 -96.782 1.00 70.69 84 ARG A N 1
ATOM 687 C CA . ARG A 1 84 ? 59.703 20.668 -95.814 1.00 70.69 84 ARG A CA 1
ATOM 688 C C . ARG A 1 84 ? 60.114 19.592 -94.820 1.00 70.69 84 ARG A C 1
ATOM 690 O O . ARG A 1 84 ? 59.829 18.414 -94.999 1.00 70.69 84 ARG A O 1
ATOM 697 N N . ALA A 1 85 ? 60.786 20.020 -93.755 1.00 74.56 85 ALA A N 1
ATOM 698 C CA . ALA A 1 85 ? 60.979 19.211 -92.560 1.00 74.56 85 ALA A CA 1
ATOM 699 C C . ALA A 1 85 ? 59.790 19.451 -91.619 1.00 74.56 85 ALA A C 1
ATOM 701 O O . ALA A 1 85 ? 59.648 20.531 -91.048 1.00 74.56 85 ALA A O 1
ATOM 702 N N . GLY A 1 86 ? 58.903 18.465 -91.490 1.00 76.50 86 GLY A N 1
ATOM 703 C CA . GLY A 1 86 ? 57.837 18.489 -90.490 1.00 76.50 86 GLY A CA 1
ATOM 704 C C . GLY A 1 86 ? 58.357 17.950 -89.160 1.00 76.50 86 GLY A C 1
ATOM 705 O O . GLY A 1 86 ? 58.677 16.768 -89.069 1.00 76.50 86 GLY A O 1
ATOM 706 N N . ILE A 1 87 ? 58.440 18.793 -88.129 1.00 77.56 87 ILE A N 1
ATOM 707 C CA . ILE A 1 87 ? 58.764 18.350 -86.767 1.00 77.56 87 ILE A CA 1
ATOM 708 C C . ILE A 1 87 ? 57.453 17.970 -86.076 1.00 77.56 87 ILE A C 1
ATOM 710 O O . ILE A 1 87 ? 56.677 18.835 -85.678 1.00 77.56 87 ILE A O 1
ATOM 714 N N . ASN A 1 88 ? 57.204 16.669 -85.930 1.00 78.75 88 ASN A N 1
ATOM 715 C CA . ASN A 1 88 ? 56.070 16.159 -85.163 1.00 78.75 88 ASN A CA 1
ATOM 716 C C . ASN A 1 88 ? 56.509 15.879 -83.722 1.00 78.75 88 ASN A C 1
ATOM 718 O O . ASN A 1 88 ? 57.187 14.888 -83.454 1.00 78.75 88 ASN A O 1
ATOM 722 N N . ILE A 1 89 ? 56.117 16.749 -82.789 1.00 76.88 89 ILE A N 1
ATOM 723 C CA . ILE A 1 89 ? 56.313 16.523 -81.352 1.00 76.88 89 ILE A CA 1
ATOM 724 C C . ILE A 1 89 ? 55.096 15.763 -80.831 1.00 76.88 89 ILE A C 1
ATOM 726 O O . ILE A 1 89 ? 54.025 16.333 -80.637 1.00 76.88 89 ILE A O 1
ATOM 730 N N . THR A 1 90 ? 55.251 14.462 -80.601 1.00 81.06 90 THR A N 1
ATOM 731 C CA . THR A 1 90 ? 54.216 13.648 -79.956 1.00 81.06 90 THR A CA 1
ATOM 732 C C . THR A 1 90 ? 54.554 13.482 -78.479 1.00 81.06 90 THR A C 1
ATOM 734 O O . THR A 1 90 ? 55.443 12.712 -78.116 1.00 81.06 90 THR A O 1
ATOM 737 N N . THR A 1 91 ? 53.844 14.200 -77.610 1.00 77.69 91 THR A N 1
ATOM 738 C CA . THR A 1 91 ? 53.964 14.038 -76.158 1.00 77.69 91 THR A CA 1
ATOM 739 C C . THR A 1 91 ? 53.187 12.797 -75.714 1.00 77.69 91 THR A C 1
ATOM 741 O O . THR A 1 91 ? 51.977 12.688 -75.912 1.00 77.69 91 THR A O 1
ATOM 744 N N . LYS A 1 92 ? 53.878 11.823 -75.114 1.00 79.50 92 LYS A N 1
ATOM 745 C CA . LYS A 1 92 ? 53.217 10.683 -74.465 1.00 79.50 92 LYS A CA 1
ATOM 746 C C . LYS A 1 92 ? 52.800 11.101 -73.057 1.00 79.50 92 LYS A C 1
ATOM 748 O O . LYS A 1 92 ? 53.647 11.457 -72.245 1.00 79.50 92 LYS A O 1
ATOM 753 N N . LYS A 1 93 ? 51.498 11.061 -72.767 1.00 77.38 93 LYS A N 1
ATOM 754 C CA . LYS A 1 93 ? 50.980 11.223 -71.403 1.00 77.38 93 LYS A CA 1
ATOM 755 C C . LYS A 1 93 ? 51.117 9.884 -70.680 1.00 77.38 93 LYS A C 1
ATOM 757 O O . LYS A 1 93 ? 50.367 8.960 -70.973 1.00 77.38 93 LYS A O 1
ATOM 762 N N . THR A 1 94 ? 52.076 9.778 -69.767 1.00 79.62 94 THR A N 1
ATOM 763 C CA . THR A 1 94 ? 52.139 8.664 -68.812 1.00 79.62 94 THR A CA 1
ATOM 764 C C . THR A 1 94 ? 51.302 9.034 -67.594 1.00 79.62 94 THR A C 1
ATOM 766 O O . THR A 1 94 ? 51.522 10.086 -66.994 1.00 79.62 94 THR A O 1
ATOM 769 N N . SER A 1 95 ? 50.335 8.192 -67.231 1.00 73.69 95 SER A N 1
ATOM 770 C CA . SER A 1 95 ? 49.618 8.307 -65.962 1.00 73.69 95 SER A CA 1
ATOM 771 C C . SER A 1 95 ? 50.531 7.832 -64.832 1.00 73.69 95 SER A C 1
ATOM 773 O O . SER A 1 95 ? 50.899 6.662 -64.777 1.00 73.69 95 SER A O 1
ATOM 775 N N . LEU A 1 96 ? 50.926 8.747 -63.949 1.00 73.62 96 LEU A N 1
ATOM 776 C CA . LEU A 1 96 ? 51.595 8.401 -62.698 1.00 73.62 96 LEU A CA 1
ATOM 777 C C . LEU A 1 96 ? 50.548 7.856 -61.725 1.00 73.62 96 LEU A C 1
ATOM 779 O O . LEU A 1 96 ? 49.715 8.608 -61.222 1.00 73.62 96 LEU A O 1
ATOM 783 N N . GLU A 1 97 ? 50.591 6.555 -61.459 1.00 72.81 97 GLU A N 1
ATOM 784 C CA . GLU A 1 97 ? 49.831 5.946 -60.368 1.00 72.81 97 GLU A CA 1
ATOM 785 C C . GLU A 1 97 ? 50.609 6.133 -59.062 1.00 72.81 97 GLU A C 1
ATOM 787 O O . GLU A 1 97 ? 51.439 5.313 -58.671 1.00 72.81 97 GLU A O 1
ATOM 792 N N . LEU A 1 98 ? 50.389 7.273 -58.407 1.00 71.25 98 LEU A N 1
ATOM 793 C CA . LEU A 1 98 ? 50.996 7.571 -57.115 1.00 71.25 98 LEU A CA 1
ATOM 794 C C . LEU A 1 98 ? 50.201 6.869 -56.003 1.00 71.25 98 LEU A C 1
ATOM 796 O O . LEU A 1 98 ? 49.219 7.403 -55.491 1.00 71.25 98 LEU A O 1
ATOM 800 N N . ILE A 1 99 ? 50.617 5.653 -55.647 1.00 75.50 99 ILE A N 1
ATOM 801 C CA . ILE A 1 99 ? 50.059 4.904 -54.515 1.00 75.50 99 ILE A CA 1
ATOM 802 C C . ILE A 1 99 ? 50.906 5.212 -53.279 1.00 75.50 99 ILE A C 1
ATOM 804 O O . ILE A 1 99 ? 51.930 4.577 -53.032 1.00 75.50 99 ILE A O 1
ATOM 808 N N . GLU A 1 100 ? 50.480 6.197 -52.494 1.00 78.06 100 GLU A N 1
ATOM 809 C CA . GLU A 1 100 ? 51.117 6.540 -51.222 1.00 78.06 100 GLU A CA 1
ATOM 810 C C . GLU A 1 100 ? 50.236 6.169 -50.029 1.00 78.06 100 GLU A C 1
ATOM 812 O O . GLU A 1 100 ? 49.013 6.293 -50.064 1.00 78.06 100 GLU A O 1
ATOM 817 N N . ARG A 1 101 ? 50.875 5.710 -48.948 1.00 80.44 101 ARG A N 1
ATOM 818 C CA . ARG A 1 101 ? 50.211 5.461 -47.666 1.00 80.44 101 ARG A CA 1
ATOM 819 C C . ARG A 1 101 ? 50.221 6.749 -46.849 1.00 80.44 101 ARG A C 1
ATOM 821 O O . ARG A 1 101 ? 51.284 7.322 -46.628 1.00 80.44 101 ARG A O 1
ATOM 828 N N . ILE A 1 102 ? 49.039 7.178 -46.424 1.00 85.31 102 ILE A N 1
ATOM 829 C CA . ILE A 1 102 ? 48.822 8.340 -45.559 1.00 85.31 102 ILE A CA 1
ATOM 830 C C . ILE A 1 102 ? 48.236 7.814 -44.250 1.00 85.31 102 ILE A C 1
ATOM 832 O O . ILE A 1 102 ? 47.320 6.988 -44.275 1.00 85.31 102 ILE A O 1
ATOM 836 N N . GLU A 1 103 ? 48.762 8.274 -43.119 1.00 84.75 103 GLU A N 1
ATOM 837 C CA . GLU A 1 103 ? 48.295 7.862 -41.795 1.00 84.75 103 GLU A CA 1
ATOM 838 C C . GLU A 1 103 ? 47.354 8.914 -41.202 1.00 84.75 103 GLU A C 1
ATOM 840 O O . GLU A 1 103 ? 47.688 10.092 -41.100 1.00 84.75 103 GLU A O 1
ATOM 845 N N . ALA A 1 104 ? 46.161 8.495 -40.787 1.00 85.50 104 ALA A N 1
ATOM 846 C CA . ALA A 1 104 ? 45.219 9.358 -40.085 1.00 85.50 104 ALA A CA 1
ATOM 847 C C . ALA A 1 104 ? 45.351 9.131 -38.574 1.00 85.50 104 ALA A C 1
ATOM 849 O O . ALA A 1 104 ? 45.173 8.005 -38.106 1.00 85.50 104 ALA A O 1
ATOM 850 N N . THR A 1 105 ? 45.671 10.177 -37.811 1.00 85.69 105 THR A N 1
ATOM 851 C CA . THR A 1 105 ? 45.881 10.080 -36.357 1.00 85.69 105 THR A CA 1
ATOM 852 C C . THR A 1 105 ? 45.129 11.169 -35.603 1.00 85.69 105 THR A C 1
ATOM 854 O O . THR A 1 105 ? 44.984 12.292 -36.079 1.00 85.69 105 THR A O 1
ATOM 857 N N . THR A 1 106 ? 44.649 10.845 -34.404 1.00 84.50 106 THR A N 1
ATOM 858 C CA . THR A 1 106 ? 43.909 11.775 -33.534 1.00 84.50 106 THR A CA 1
ATOM 859 C C . THR A 1 106 ? 44.824 12.670 -32.692 1.00 84.50 106 THR A C 1
ATOM 861 O O . THR A 1 106 ? 44.336 13.493 -31.928 1.00 84.50 106 THR A O 1
ATOM 864 N N . ASN A 1 107 ? 46.149 12.488 -32.782 1.00 81.88 107 ASN A N 1
ATOM 865 C CA . ASN A 1 107 ? 47.146 13.174 -31.946 1.00 81.88 107 ASN A CA 1
ATOM 866 C C . ASN A 1 107 ? 47.788 14.403 -32.629 1.00 81.88 107 ASN A C 1
ATOM 868 O O . ASN A 1 107 ? 48.777 14.945 -32.147 1.00 81.88 107 ASN A O 1
ATOM 872 N N . ILE A 1 108 ? 47.264 14.839 -33.777 1.00 81.25 108 ILE A N 1
ATOM 873 C CA . ILE A 1 108 ? 47.735 16.043 -34.475 1.00 81.25 108 ILE A CA 1
ATOM 874 C C . ILE A 1 108 ? 46.565 16.991 -34.729 1.00 81.25 108 ILE A C 1
ATOM 876 O O . ILE A 1 108 ? 45.460 16.550 -35.025 1.00 81.25 108 ILE A O 1
ATOM 880 N N . GLY A 1 109 ? 46.811 18.298 -34.605 1.00 77.06 109 GLY A N 1
ATOM 881 C CA . GLY A 1 109 ? 45.823 19.350 -34.884 1.00 77.06 109 GLY A CA 1
ATOM 882 C C . GLY A 1 109 ? 45.887 19.909 -36.311 1.00 77.06 109 GLY A C 1
ATOM 883 O O . GLY A 1 109 ? 45.019 20.678 -36.710 1.00 77.06 109 GLY A O 1
ATOM 884 N N . SER A 1 110 ? 46.912 19.547 -37.086 1.00 78.75 110 SER A N 1
ATOM 885 C CA . SER A 1 110 ? 47.124 20.014 -38.459 1.00 78.75 110 SER A CA 1
ATOM 886 C C . SER A 1 110 ? 47.870 18.966 -39.287 1.00 78.75 110 SER A C 1
ATOM 888 O O . SER A 1 110 ? 48.516 18.071 -38.745 1.00 78.75 110 SER A O 1
ATOM 890 N N . THR A 1 111 ? 47.751 19.046 -40.613 1.00 84.06 111 THR A N 1
ATOM 891 C CA . THR A 1 111 ? 48.376 18.095 -41.543 1.00 84.06 111 THR A CA 1
ATOM 892 C C . THR A 1 111 ? 49.896 18.243 -41.552 1.00 84.06 111 THR A C 1
ATOM 894 O O . THR A 1 111 ? 50.407 19.330 -41.832 1.00 84.06 111 THR A O 1
ATOM 897 N N . VAL A 1 112 ? 50.625 17.150 -41.325 1.00 83.31 112 VAL A N 1
ATOM 898 C CA . VAL A 1 112 ? 52.095 17.134 -41.343 1.00 83.31 112 VAL A CA 1
ATOM 899 C C . VAL A 1 112 ? 52.575 16.417 -42.604 1.00 83.31 112 VAL A C 1
ATOM 901 O O . VAL A 1 112 ? 52.520 15.193 -42.706 1.00 83.31 112 VAL A O 1
ATOM 904 N N . ILE A 1 113 ? 53.061 17.191 -43.582 1.00 80.81 113 ILE A N 1
ATOM 905 C CA . ILE A 1 113 ? 53.477 16.688 -44.908 1.00 80.81 113 ILE A CA 1
ATOM 906 C C . ILE A 1 113 ? 54.725 15.791 -44.804 1.00 80.81 113 ILE A C 1
ATOM 908 O O . ILE A 1 113 ? 54.833 14.804 -45.524 1.00 80.81 113 ILE A O 1
ATOM 912 N N . SER A 1 114 ? 55.633 16.090 -43.865 1.00 81.31 114 SER A N 1
ATOM 913 C CA . SER A 1 114 ? 56.884 15.338 -43.651 1.00 81.31 114 SER A CA 1
ATOM 914 C C . SER A 1 114 ? 56.644 13.878 -43.245 1.00 81.31 114 SER A C 1
ATOM 916 O O . SER A 1 114 ? 57.302 12.970 -43.744 1.00 81.31 114 SER A O 1
ATOM 918 N N . THR A 1 115 ? 55.655 13.640 -42.381 1.00 80.62 115 THR A N 1
ATOM 919 C CA . THR A 1 115 ? 55.299 12.305 -41.880 1.00 80.62 115 THR A CA 1
ATOM 920 C C . THR A 1 115 ? 54.073 11.715 -42.578 1.00 80.62 115 THR A C 1
ATOM 922 O O . THR A 1 115 ? 53.645 10.624 -42.218 1.00 80.62 115 THR A O 1
ATOM 925 N N . LYS A 1 116 ? 53.515 12.411 -43.583 1.00 84.31 116 LYS A N 1
ATOM 926 C CA . LYS A 1 116 ? 52.284 12.033 -44.303 1.00 84.31 116 LYS A CA 1
ATOM 927 C C . LYS A 1 116 ? 51.114 11.739 -43.357 1.00 84.31 116 LYS A C 1
ATOM 929 O O . LYS A 1 116 ? 50.396 10.754 -43.535 1.00 84.31 116 LYS A O 1
ATOM 934 N N . GLN A 1 117 ? 50.928 12.598 -42.352 1.00 88.25 117 GLN A N 1
ATOM 935 C CA . GLN A 1 117 ? 49.886 12.436 -41.339 1.00 88.25 117 GLN A CA 1
ATOM 936 C C . GLN A 1 117 ? 48.769 13.473 -41.472 1.00 88.25 117 GLN A C 1
ATOM 938 O O . GLN A 1 117 ? 49.029 14.668 -41.654 1.00 88.25 117 GLN A O 1
ATOM 943 N N . ILE A 1 118 ? 47.523 13.015 -41.340 1.00 90.19 118 ILE A N 1
ATOM 944 C CA . ILE A 1 118 ? 46.318 13.856 -41.347 1.00 90.19 118 ILE A CA 1
ATOM 945 C C . ILE A 1 118 ? 45.554 13.747 -40.015 1.00 90.19 118 ILE A C 1
ATOM 947 O O . ILE A 1 118 ? 45.506 12.659 -39.433 1.00 90.19 118 ILE A O 1
ATOM 951 N N . PRO A 1 119 ? 44.969 14.851 -39.511 1.00 90.25 119 PRO A N 1
ATOM 952 C CA . PRO A 1 119 ? 44.199 14.834 -38.273 1.00 90.25 119 PRO A CA 1
ATOM 953 C C . PRO A 1 119 ? 42.903 14.035 -38.449 1.00 90.25 119 PRO A C 1
ATOM 955 O O . PRO A 1 119 ? 42.192 14.196 -39.442 1.00 90.25 119 PRO A O 1
ATOM 958 N N . ALA A 1 120 ? 42.591 13.187 -37.473 1.00 88.50 120 ALA A N 1
ATOM 959 C CA . ALA A 1 120 ? 41.343 12.436 -37.397 1.00 88.50 120 ALA A CA 1
ATOM 960 C C . ALA A 1 120 ? 40.584 12.776 -36.110 1.00 88.50 120 ALA A C 1
ATOM 962 O O . ALA A 1 120 ? 41.190 12.997 -35.064 1.00 88.50 120 ALA A O 1
ATOM 963 N N . GLU A 1 121 ? 39.255 12.754 -36.169 1.00 89.50 121 GLU A N 1
ATOM 964 C CA . GLU A 1 121 ? 38.387 12.944 -35.007 1.00 89.50 121 GLU A CA 1
ATOM 965 C C . GLU A 1 121 ? 37.482 11.719 -34.834 1.00 89.50 121 GLU A C 1
ATOM 967 O O . GLU A 1 121 ? 36.927 11.197 -35.804 1.00 89.50 121 GLU A O 1
ATOM 972 N N . ILE A 1 122 ? 37.353 11.228 -33.598 1.00 88.50 122 ILE A N 1
ATOM 973 C CA . ILE A 1 122 ? 36.507 10.072 -33.283 1.00 88.50 122 ILE A CA 1
ATOM 974 C C . ILE A 1 122 ? 35.186 10.572 -32.708 1.00 88.50 122 ILE A C 1
ATOM 976 O O . ILE A 1 122 ? 35.113 11.013 -31.562 1.00 88.50 122 ILE A O 1
ATOM 980 N N . PHE A 1 123 ? 34.115 10.411 -33.479 1.00 88.56 123 PHE A N 1
ATOM 981 C CA . PHE A 1 123 ? 32.758 10.638 -32.998 1.00 88.56 123 PHE A CA 1
ATOM 982 C C . PHE A 1 123 ? 32.235 9.371 -32.323 1.00 88.56 123 PHE A C 1
ATOM 984 O O . PHE A 1 123 ? 32.042 8.340 -32.969 1.00 88.56 123 PHE A O 1
ATOM 991 N N . SER A 1 124 ? 31.979 9.443 -31.017 1.00 86.56 124 SER A N 1
ATOM 992 C CA . SER A 1 124 ? 31.311 8.366 -30.285 1.00 86.56 124 SER A CA 1
ATOM 993 C C . SER A 1 124 ? 29.889 8.782 -29.914 1.00 86.56 124 SER A C 1
ATOM 995 O O . SER A 1 124 ? 29.656 9.868 -29.389 1.00 86.56 124 SER A O 1
ATOM 997 N N . GLN A 1 125 ? 28.918 7.913 -30.197 1.00 86.38 125 GLN A N 1
ATOM 998 C CA . GLN A 1 125 ? 27.527 8.098 -29.793 1.00 86.38 125 GLN A CA 1
ATOM 999 C C . GLN A 1 125 ? 27.129 6.943 -28.879 1.00 86.38 125 GLN A C 1
ATOM 1001 O O . GLN A 1 125 ? 27.131 5.781 -29.286 1.00 86.38 125 GLN A O 1
ATOM 1006 N N . ARG A 1 126 ? 26.767 7.255 -27.634 1.00 83.81 126 ARG A N 1
ATOM 1007 C CA . ARG A 1 126 ? 26.223 6.266 -26.701 1.00 83.81 126 ARG A CA 1
ATOM 1008 C C . ARG A 1 126 ? 24.721 6.128 -26.945 1.00 83.81 126 ARG A C 1
ATOM 1010 O O . ARG A 1 126 ? 23.998 7.119 -26.899 1.00 83.81 126 ARG A O 1
ATOM 1017 N N . LYS A 1 127 ? 24.249 4.903 -27.178 1.00 85.31 127 LYS A N 1
ATOM 1018 C CA . LYS A 1 127 ? 22.818 4.574 -27.210 1.00 85.31 127 LYS A CA 1
ATOM 1019 C C . LYS A 1 127 ? 22.501 3.590 -26.097 1.00 85.31 127 LYS A C 1
ATOM 1021 O O . LYS A 1 127 ? 23.172 2.571 -25.966 1.00 85.31 127 LYS A O 1
ATOM 1026 N N . ASN A 1 128 ? 21.462 3.894 -25.328 1.00 85.19 128 ASN A N 1
ATOM 1027 C CA . ASN A 1 128 ? 20.901 2.966 -24.358 1.00 85.19 128 ASN A CA 1
ATOM 1028 C C . ASN A 1 128 ? 19.810 2.159 -25.061 1.00 85.19 128 ASN A C 1
ATOM 1030 O O . ASN A 1 128 ? 18.831 2.732 -25.533 1.00 85.19 128 ASN A O 1
ATOM 1034 N N . ASN A 1 129 ? 19.986 0.842 -25.141 1.00 78.75 129 ASN A N 1
ATOM 1035 C CA . ASN A 1 129 ? 18.941 -0.059 -25.616 1.00 78.75 129 ASN A CA 1
ATOM 1036 C C . ASN A 1 129 ? 18.201 -0.621 -24.402 1.00 78.75 129 ASN A C 1
ATOM 1038 O O . ASN A 1 129 ? 18.820 -1.231 -23.531 1.00 78.75 129 ASN A O 1
ATOM 1042 N N . VAL A 1 130 ? 16.889 -0.402 -24.345 1.00 83.06 130 VAL A N 1
ATOM 1043 C CA . VAL A 1 130 ? 16.012 -0.990 -23.330 1.00 83.06 130 VAL A CA 1
ATOM 1044 C C . VAL A 1 130 ? 15.305 -2.176 -23.971 1.00 83.06 130 VAL A C 1
ATOM 1046 O O . VAL A 1 130 ? 14.571 -2.005 -24.941 1.00 83.06 130 VAL A O 1
ATOM 1049 N N . PHE A 1 131 ? 15.534 -3.372 -23.436 1.00 81.44 131 PHE A N 1
ATOM 1050 C CA . PHE A 1 131 ? 14.821 -4.579 -23.843 1.00 81.44 131 PHE A CA 1
ATOM 1051 C C . PHE A 1 131 ? 13.760 -4.904 -22.793 1.00 81.44 131 PHE A C 1
ATOM 1053 O O . PHE A 1 131 ? 14.069 -4.981 -21.604 1.00 81.44 131 PHE A O 1
ATOM 1060 N N . SER A 1 132 ? 12.516 -5.085 -23.228 1.00 82.44 132 SER A N 1
ATOM 1061 C CA . SER A 1 132 ? 11.426 -5.595 -22.399 1.00 82.44 132 SER A CA 1
ATOM 1062 C C . SER A 1 132 ? 11.187 -7.068 -22.723 1.00 82.44 132 SER A C 1
ATOM 1064 O O . SER A 1 132 ? 11.122 -7.463 -23.885 1.00 82.44 132 SER A O 1
ATOM 1066 N N . PHE A 1 133 ? 11.061 -7.889 -21.683 1.00 81.38 133 PHE A N 1
ATOM 1067 C CA . PHE A 1 133 ? 10.764 -9.314 -21.799 1.00 81.38 133 PHE A CA 1
ATOM 1068 C C . PHE A 1 133 ? 9.446 -9.609 -21.089 1.00 81.38 133 PHE A C 1
ATOM 1070 O O . PHE A 1 133 ? 9.125 -8.983 -20.077 1.00 81.38 133 PHE A O 1
ATOM 1077 N N . LEU A 1 134 ? 8.680 -10.561 -21.621 1.00 80.00 134 LEU A N 1
ATOM 1078 C CA . LEU A 1 134 ? 7.484 -11.053 -20.945 1.00 80.00 134 LEU A CA 1
ATOM 1079 C C . LEU A 1 134 ? 7.899 -11.903 -19.741 1.00 80.00 134 LEU A C 1
ATOM 1081 O O . LEU A 1 134 ? 8.789 -12.744 -19.847 1.00 80.00 134 LEU A O 1
ATOM 1085 N N . ALA A 1 135 ? 7.241 -11.689 -18.603 1.00 81.88 135 ALA A N 1
ATOM 1086 C CA . ALA A 1 135 ? 7.424 -12.528 -17.426 1.00 81.88 135 ALA A CA 1
ATOM 1087 C C . ALA A 1 135 ? 6.828 -13.923 -17.689 1.00 81.88 135 ALA A C 1
ATOM 1089 O O . ALA A 1 135 ? 5.631 -14.048 -17.944 1.00 81.88 135 ALA A O 1
ATOM 1090 N N . THR A 1 136 ? 7.664 -14.962 -17.649 1.00 84.56 136 THR A N 1
ATOM 1091 C CA . THR A 1 136 ? 7.268 -16.368 -17.861 1.00 84.56 136 THR A CA 1
ATOM 1092 C C . THR A 1 136 ? 6.956 -17.102 -16.557 1.00 84.56 136 THR A C 1
ATOM 1094 O O . THR A 1 136 ? 6.241 -18.104 -16.575 1.00 84.56 136 THR A O 1
ATOM 1097 N N . GLY A 1 137 ? 7.451 -16.610 -15.422 1.00 83.81 137 GLY A N 1
ATOM 1098 C CA . GLY A 1 137 ? 7.187 -17.180 -14.109 1.00 83.81 137 GLY A CA 1
ATOM 1099 C C . GLY A 1 137 ? 5.819 -16.780 -13.562 1.00 83.81 137 GLY A C 1
ATOM 1100 O O . GLY A 1 137 ? 5.338 -15.668 -13.781 1.00 83.81 137 GLY A O 1
ATOM 1101 N N . LYS A 1 138 ? 5.211 -17.673 -12.780 1.00 87.50 138 LYS A N 1
ATOM 1102 C CA . LYS A 1 138 ? 4.004 -17.403 -11.993 1.00 87.50 138 LYS A CA 1
ATOM 1103 C C . LYS A 1 138 ? 4.316 -17.592 -10.518 1.00 87.50 138 LYS A C 1
ATOM 1105 O O . LYS A 1 138 ? 4.903 -18.602 -10.135 1.00 87.50 138 LYS A O 1
ATOM 1110 N N . LYS A 1 139 ? 3.915 -16.633 -9.688 1.00 89.00 139 LYS A N 1
ATOM 1111 C CA . LYS A 1 139 ? 4.015 -16.736 -8.232 1.00 89.00 139 LYS A CA 1
ATOM 1112 C C . LYS A 1 139 ? 2.666 -16.426 -7.605 1.00 89.00 139 LYS A C 1
ATOM 1114 O O . LYS A 1 139 ? 2.087 -15.382 -7.894 1.00 89.00 139 LYS A O 1
ATOM 1119 N N . ASN A 1 140 ? 2.208 -17.298 -6.711 1.00 90.62 140 ASN A N 1
ATOM 1120 C CA . ASN A 1 140 ? 1.094 -16.975 -5.828 1.00 90.62 140 ASN A CA 1
ATOM 1121 C C . ASN A 1 140 ? 1.551 -15.915 -4.828 1.00 90.62 140 ASN A C 1
ATOM 1123 O O . ASN A 1 140 ? 2.529 -16.103 -4.098 1.00 90.62 140 ASN A O 1
ATOM 1127 N N . VAL A 1 141 ? 0.875 -14.772 -4.850 1.00 91.38 141 VAL A N 1
ATOM 1128 C CA . VAL A 1 141 ? 1.174 -13.627 -4.000 1.00 91.38 141 VAL A CA 1
ATOM 1129 C C . VAL A 1 141 ? -0.069 -13.296 -3.19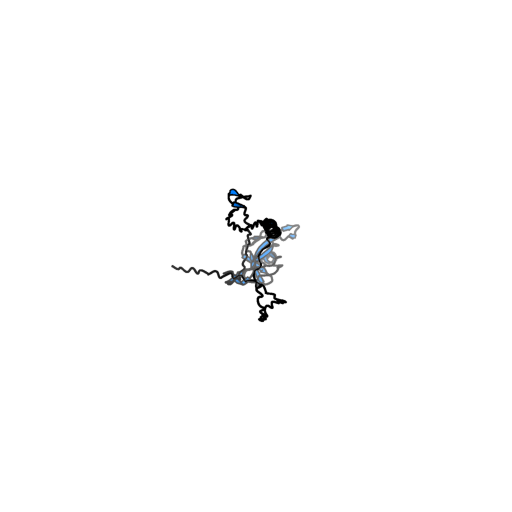4 1.00 91.38 141 VAL A C 1
ATOM 1131 O O . VAL A 1 141 ? -1.136 -13.035 -3.745 1.00 91.38 141 VAL A O 1
ATOM 1134 N N . GLU A 1 142 ? 0.111 -13.246 -1.880 1.00 94.75 142 GLU A N 1
ATOM 1135 C CA . GLU A 1 142 ? -0.891 -12.777 -0.935 1.00 94.75 142 GLU A CA 1
ATOM 1136 C C . GLU A 1 142 ? -0.417 -11.450 -0.341 1.00 94.75 142 GLU A C 1
ATOM 1138 O O . GLU A 1 142 ? 0.675 -11.344 0.222 1.00 94.75 142 GLU A O 1
ATOM 1143 N N . ARG A 1 143 ? -1.226 -10.406 -0.493 1.00 95.44 143 ARG A N 1
ATOM 1144 C CA . ARG A 1 143 ? -0.999 -9.072 0.056 1.00 95.44 143 ARG A CA 1
ATOM 1145 C C . ARG A 1 143 ? -2.228 -8.630 0.825 1.00 95.44 143 ARG A C 1
ATOM 1147 O O . ARG A 1 143 ? -3.365 -8.821 0.396 1.00 95.44 143 ARG A O 1
ATOM 1154 N N . LYS A 1 144 ? -1.971 -8.017 1.972 1.00 97.06 144 LYS A N 1
ATOM 1155 C CA . LYS A 1 144 ? -2.985 -7.414 2.832 1.00 97.06 144 LYS A CA 1
ATOM 1156 C C . LYS A 1 144 ? -3.176 -5.958 2.435 1.00 97.06 144 LYS A C 1
ATOM 1158 O O . LYS A 1 144 ? -2.196 -5.280 2.123 1.00 97.06 144 LYS A O 1
ATOM 1163 N N . ALA A 1 145 ? -4.421 -5.492 2.461 1.00 97.25 145 ALA A N 1
ATOM 1164 C CA . ALA A 1 145 ? -4.706 -4.083 2.233 1.00 97.25 145 ALA A CA 1
ATOM 1165 C C . ALA A 1 145 ? -4.143 -3.240 3.382 1.00 97.25 145 ALA A C 1
ATOM 1167 O O . ALA A 1 145 ? -4.151 -3.670 4.538 1.00 97.25 145 ALA A O 1
ATOM 1168 N N . ARG A 1 146 ? -3.649 -2.049 3.060 1.00 97.06 146 ARG A N 1
ATOM 1169 C CA . ARG A 1 146 ? -3.137 -1.062 4.007 1.00 97.06 146 ARG A CA 1
ATOM 1170 C C . ARG A 1 146 ? -3.787 0.287 3.760 1.00 97.06 146 ARG A C 1
ATOM 1172 O O . ARG A 1 146 ? -4.193 0.594 2.639 1.00 97.06 146 ARG A O 1
ATOM 1179 N N . GLY A 1 147 ? -3.816 1.105 4.797 1.00 96.12 147 GLY A N 1
ATOM 1180 C CA . GLY A 1 147 ? -4.209 2.501 4.692 1.00 96.12 147 GLY A CA 1
ATOM 1181 C C . GLY A 1 147 ? -4.032 3.225 6.013 1.00 96.12 147 GLY A C 1
ATOM 1182 O O . GLY A 1 147 ? -3.388 2.723 6.937 1.00 96.12 147 GLY A O 1
ATOM 1183 N N . GLU A 1 148 ? -4.590 4.426 6.089 1.00 96.69 148 GLU A N 1
ATOM 1184 C CA . GLU A 1 148 ? -4.491 5.282 7.265 1.00 96.69 148 GLU A CA 1
ATOM 1185 C C . GLU A 1 148 ? -5.864 5.490 7.892 1.00 96.69 148 GLU A C 1
ATOM 1187 O O . GLU A 1 148 ? -6.875 5.650 7.204 1.00 96.69 148 GLU A O 1
ATOM 1192 N N . VAL A 1 149 ? -5.891 5.513 9.218 1.00 97.06 149 VAL A N 1
ATOM 1193 C CA . VAL A 1 149 ? -7.077 5.844 10.003 1.00 97.06 149 VAL A CA 1
ATOM 1194 C C . VAL A 1 149 ? -6.731 6.918 11.020 1.00 97.06 149 VAL A C 1
ATOM 1196 O O . VAL A 1 149 ? -5.616 6.980 11.540 1.00 97.06 149 VAL A O 1
ATOM 1199 N N . THR A 1 150 ? -7.712 7.746 11.329 1.00 96.81 150 THR A N 1
ATOM 1200 C CA . THR A 1 150 ? -7.675 8.720 12.409 1.00 96.81 150 THR A CA 1
ATOM 1201 C C . THR A 1 150 ? -8.546 8.192 13.537 1.00 96.81 150 THR A C 1
ATOM 1203 O O . THR A 1 150 ? -9.740 7.970 13.342 1.00 96.81 150 THR A O 1
ATOM 1206 N N . ILE A 1 151 ? -7.951 7.948 14.701 1.00 95.88 151 ILE A N 1
ATOM 1207 C CA . ILE A 1 151 ? -8.649 7.454 15.892 1.00 95.88 151 ILE A CA 1
ATOM 1208 C C . ILE A 1 151 ? -9.013 8.648 16.759 1.00 95.88 151 ILE A C 1
ATOM 1210 O O . ILE A 1 151 ? -8.153 9.486 17.017 1.00 95.88 151 ILE A O 1
ATOM 1214 N N . TYR A 1 152 ? -10.260 8.700 17.211 1.00 94.75 152 TYR A N 1
ATOM 1215 C CA . TYR A 1 152 ? -10.820 9.754 18.042 1.00 94.75 152 TYR A CA 1
ATOM 1216 C C . TYR A 1 152 ? -11.117 9.229 19.446 1.00 94.75 152 TYR A C 1
ATOM 1218 O O . TYR A 1 152 ? -11.630 8.120 19.613 1.00 94.75 152 TYR A O 1
ATOM 1226 N N . ASN A 1 153 ? -10.816 10.056 20.443 1.00 94.12 153 ASN A N 1
ATOM 1227 C CA . ASN A 1 153 ? -11.185 9.852 21.838 1.00 94.12 153 ASN A CA 1
ATOM 1228 C C . ASN A 1 153 ? -12.160 10.954 22.267 1.00 94.12 153 ASN A C 1
ATOM 1230 O O . ASN A 1 153 ? -11.813 12.140 22.234 1.00 94.12 153 ASN A O 1
ATOM 1234 N N . THR A 1 154 ? -13.366 10.558 22.674 1.00 90.69 154 THR A N 1
ATOM 1235 C CA . THR A 1 154 ? -14.383 11.428 23.290 1.00 90.69 154 THR A CA 1
ATOM 1236 C C . THR A 1 154 ? -14.809 10.931 24.674 1.00 90.69 154 THR A C 1
ATOM 1238 O O . THR A 1 154 ? -15.916 11.235 25.110 1.00 90.69 154 THR A O 1
ATOM 1241 N N . TYR A 1 155 ? -13.982 10.117 25.339 1.00 87.44 155 TYR A N 1
ATOM 1242 C CA . TYR A 1 155 ? -14.310 9.488 26.621 1.00 87.44 155 TYR A CA 1
ATOM 1243 C C . TYR A 1 155 ? -13.783 10.280 27.821 1.00 87.44 155 TYR A C 1
ATOM 1245 O O . TYR A 1 155 ? -14.564 10.855 28.570 1.00 87.44 155 TYR A O 1
ATOM 1253 N N . SER A 1 156 ? -12.460 10.313 28.003 1.00 85.81 156 SER A N 1
ATOM 1254 C CA . SER A 1 156 ? -11.805 10.938 29.156 1.00 85.81 156 SER A CA 1
ATOM 1255 C C . SER A 1 156 ? -10.606 11.779 28.730 1.00 85.81 156 SER A C 1
ATOM 1257 O O . SER A 1 156 ? -10.099 11.640 27.614 1.00 85.81 156 SER A O 1
ATOM 1259 N N . SER A 1 157 ? -10.147 12.639 29.642 1.00 88.56 157 SER A N 1
ATOM 1260 C CA . SER A 1 157 ? -8.927 13.441 29.489 1.00 88.56 157 SER A CA 1
ATOM 1261 C C . SER A 1 157 ? -7.637 12.633 29.648 1.00 88.56 157 SER A C 1
ATOM 1263 O O . SER A 1 157 ? -6.555 13.207 29.548 1.00 88.56 157 SER A O 1
ATOM 1265 N N . ASP A 1 158 ? -7.740 11.322 29.873 1.00 90.12 158 ASP A N 1
ATOM 1266 C CA . ASP A 1 158 ? -6.588 10.437 30.003 1.00 90.12 158 ASP A CA 1
ATOM 1267 C C . ASP A 1 158 ? -6.138 9.917 28.640 1.00 90.12 158 ASP A C 1
ATOM 1269 O O . ASP A 1 158 ? -6.946 9.586 27.763 1.00 90.12 158 ASP A O 1
ATOM 1273 N N . ASP A 1 159 ? -4.827 9.780 28.495 1.00 92.31 159 ASP A N 1
ATOM 1274 C CA . ASP A 1 159 ? -4.226 9.157 27.329 1.00 92.31 159 ASP A CA 1
ATOM 1275 C C . ASP A 1 159 ? -4.537 7.656 27.302 1.00 92.31 159 ASP A C 1
ATOM 1277 O O . ASP A 1 159 ? -4.329 6.926 28.276 1.00 92.31 159 ASP A O 1
ATOM 1281 N N . GLN A 1 160 ? -5.004 7.168 26.154 1.00 94.50 160 GLN A N 1
ATOM 1282 C CA . GLN A 1 160 ? -5.327 5.759 25.958 1.00 94.50 160 GLN A CA 1
ATOM 1283 C C . GLN A 1 160 ? -4.292 5.113 25.028 1.00 94.50 160 GLN A C 1
ATOM 1285 O O . GLN A 1 160 ? -4.336 5.324 23.810 1.00 94.50 160 GLN A O 1
ATOM 1290 N N . PRO A 1 161 ? -3.371 4.282 25.552 1.00 94.81 161 PRO A N 1
ATOM 1291 C CA . PRO A 1 161 ? -2.493 3.488 24.707 1.00 94.81 161 PRO A CA 1
ATOM 1292 C C . PRO A 1 161 ? -3.297 2.393 23.995 1.00 94.81 161 PRO A C 1
ATOM 1294 O O . PRO A 1 161 ? -4.101 1.692 24.618 1.00 94.81 161 PRO A O 1
ATOM 1297 N N . LEU A 1 162 ? -3.063 2.231 22.692 1.00 94.81 162 LEU A N 1
ATOM 1298 C CA . LEU A 1 162 ? -3.539 1.110 21.886 1.00 94.81 162 LEU A CA 1
ATOM 1299 C C . LEU A 1 162 ? -2.336 0.312 21.393 1.00 94.81 162 LEU A C 1
ATOM 1301 O O . LEU A 1 162 ? -1.445 0.840 20.725 1.00 94.81 162 LEU A O 1
ATOM 1305 N N . ILE A 1 163 ? -2.318 -0.978 21.714 1.00 95.81 163 ILE A N 1
ATOM 1306 C CA . ILE A 1 163 ? -1.242 -1.881 21.311 1.00 95.81 163 ILE A CA 1
ATOM 1307 C C . ILE A 1 163 ? -1.260 -2.133 19.799 1.00 95.81 163 ILE A C 1
ATOM 1309 O O . ILE A 1 163 ? -2.302 -2.042 19.137 1.00 95.81 163 ILE A O 1
ATOM 1313 N N . ALA A 1 164 ? -0.107 -2.527 19.255 1.00 94.56 164 ALA A N 1
ATOM 1314 C CA . ALA A 1 164 ? -0.057 -3.092 17.912 1.00 94.56 164 ALA A CA 1
ATOM 1315 C C . ALA A 1 164 ? -1.032 -4.281 17.807 1.00 94.56 164 ALA A C 1
ATOM 1317 O O . ALA A 1 164 ? -1.264 -5.000 18.779 1.00 94.56 164 ALA A O 1
ATOM 1318 N N . ASN A 1 165 ? -1.612 -4.490 16.628 1.00 95.19 165 ASN A N 1
ATOM 1319 C CA . ASN A 1 165 ? -2.635 -5.502 16.350 1.00 95.19 165 ASN A CA 1
ATOM 1320 C C . ASN A 1 165 ? -4.015 -5.303 17.004 1.00 95.19 165 ASN A C 1
ATOM 1322 O O . ASN A 1 165 ? -4.862 -6.201 16.880 1.00 95.19 165 ASN A O 1
ATOM 1326 N N . THR A 1 166 ? -4.283 -4.149 17.630 1.00 96.31 166 THR A N 1
ATOM 1327 C CA . THR A 1 166 ? -5.645 -3.778 18.061 1.00 96.31 166 THR A CA 1
ATOM 1328 C C . THR A 1 166 ? -6.601 -3.838 16.872 1.00 96.31 166 THR A C 1
ATOM 1330 O O . THR A 1 166 ? -6.278 -3.336 15.796 1.00 96.31 166 THR A O 1
ATOM 1333 N N . ARG A 1 167 ? -7.763 -4.472 17.064 1.00 96.88 167 ARG A N 1
ATOM 1334 C CA . ARG A 1 167 ? -8.765 -4.686 16.012 1.00 96.88 167 ARG A CA 1
ATOM 1335 C C . ARG A 1 167 ? -9.648 -3.452 15.841 1.00 96.88 167 ARG A C 1
ATOM 1337 O O . ARG A 1 167 ? -10.187 -2.950 16.822 1.00 96.88 167 ARG A O 1
ATOM 1344 N N . LEU A 1 168 ? -9.832 -3.044 14.594 1.00 96.75 168 LEU A N 1
ATOM 1345 C CA . LEU A 1 168 ? -10.765 -2.020 14.143 1.00 96.75 168 LEU A CA 1
ATOM 1346 C C . LEU A 1 168 ? -11.768 -2.678 13.199 1.00 96.75 168 LEU A C 1
ATOM 1348 O O . LEU A 1 168 ? -11.375 -3.288 12.203 1.00 96.75 168 LEU A O 1
ATOM 1352 N N . LEU A 1 169 ? -13.048 -2.590 13.528 1.00 96.94 169 LEU A N 1
ATOM 1353 C CA . LEU A 1 169 ? -14.126 -3.222 12.783 1.00 96.94 169 LEU A CA 1
ATOM 1354 C C . LEU A 1 169 ? -14.848 -2.170 11.944 1.00 96.94 169 LEU A C 1
ATOM 1356 O O . LEU A 1 169 ? -15.300 -1.152 12.461 1.00 96.94 169 LEU A O 1
ATOM 1360 N N . THR A 1 170 ? -14.939 -2.419 10.644 1.00 96.56 170 THR A N 1
ATOM 1361 C CA . THR A 1 170 ? -15.762 -1.615 9.730 1.00 96.56 170 THR A CA 1
ATOM 1362 C C . THR A 1 170 ? -17.245 -1.973 9.865 1.00 96.56 170 THR A C 1
ATOM 1364 O O . THR A 1 170 ? -17.557 -3.085 10.299 1.00 96.56 170 THR A O 1
ATOM 1367 N N . PRO A 1 171 ? -18.170 -1.103 9.419 1.00 94.12 171 PRO A N 1
ATOM 1368 C CA . PRO A 1 171 ? -19.600 -1.414 9.391 1.00 94.12 171 PRO A CA 1
ATOM 1369 C C . PRO A 1 171 ? -19.912 -2.652 8.534 1.00 94.12 171 PRO A C 1
ATOM 1371 O O . PRO A 1 171 ? -20.811 -3.419 8.858 1.00 94.12 171 PRO A O 1
ATOM 1374 N N . ASP A 1 172 ? -19.098 -2.902 7.504 1.00 92.06 172 ASP A N 1
ATOM 1375 C CA . ASP A 1 172 ? -19.181 -4.079 6.630 1.00 92.06 172 ASP A CA 1
ATOM 1376 C C . ASP A 1 172 ? -18.624 -5.371 7.265 1.00 92.06 172 ASP A C 1
ATOM 1378 O O . ASP A 1 172 ? -18.442 -6.376 6.575 1.00 92.06 172 ASP A O 1
ATOM 1382 N N . GLY A 1 173 ? -18.236 -5.348 8.542 1.00 94.06 173 GLY A N 1
ATOM 1383 C CA . GLY A 1 173 ? -17.695 -6.512 9.248 1.00 94.06 173 GLY A CA 1
ATOM 1384 C C . GLY A 1 173 ? -16.238 -6.862 8.913 1.00 94.06 173 GLY A C 1
ATOM 1385 O O . GLY A 1 173 ? -15.723 -7.878 9.382 1.00 94.06 173 GLY A O 1
ATOM 1386 N N . LYS A 1 174 ? -15.531 -6.038 8.129 1.00 95.50 174 LYS A N 1
ATOM 1387 C CA . LYS A 1 174 ? -14.104 -6.241 7.823 1.00 95.50 174 LYS A CA 1
ATOM 1388 C C . LYS A 1 174 ? -13.236 -5.723 8.962 1.00 95.50 174 LYS A C 1
ATOM 1390 O O . LYS A 1 174 ? -13.454 -4.616 9.458 1.00 95.50 174 LYS A O 1
ATOM 1395 N N . VAL A 1 175 ? -12.232 -6.512 9.338 1.00 97.00 175 VAL A N 1
ATOM 1396 C CA . VAL A 1 175 ? -11.316 -6.211 10.444 1.00 97.00 175 VAL A CA 1
ATOM 1397 C C . VAL A 1 175 ? -9.977 -5.701 9.919 1.00 97.00 175 VAL A C 1
ATOM 1399 O O . VAL A 1 175 ? -9.330 -6.352 9.096 1.00 97.00 175 VAL A O 1
ATOM 1402 N N . PHE A 1 176 ? -9.541 -4.571 10.462 1.00 97.25 176 PHE A N 1
ATOM 1403 C CA . PHE A 1 176 ? -8.213 -3.995 10.281 1.00 97.25 176 PHE A CA 1
ATOM 1404 C C . PHE A 1 176 ? -7.474 -3.971 11.615 1.00 97.25 176 PHE A C 1
ATOM 1406 O O . PHE A 1 176 ? -8.076 -4.033 12.687 1.00 97.25 176 PHE A O 1
ATOM 1413 N N . ARG A 1 177 ? -6.151 -3.923 11.557 1.00 97.38 177 ARG A N 1
ATOM 1414 C CA . ARG A 1 177 ? -5.262 -3.997 12.708 1.00 97.38 177 ARG A CA 1
ATOM 1415 C C . ARG A 1 177 ? -4.253 -2.871 12.680 1.00 97.38 177 ARG A C 1
ATOM 1417 O O . ARG A 1 177 ? -3.729 -2.542 11.621 1.00 97.38 177 ARG A O 1
ATOM 1424 N N . LEU A 1 178 ? -3.955 -2.319 13.850 1.00 97.06 178 LEU A N 1
ATOM 1425 C CA . LEU A 1 178 ? -2.880 -1.340 14.002 1.00 97.06 178 LEU A CA 1
ATOM 1426 C C . LEU A 1 178 ? -1.515 -1.955 13.695 1.00 97.06 178 LEU A C 1
ATOM 1428 O O . LEU A 1 178 ? -1.186 -3.013 14.231 1.00 97.06 178 LEU A O 1
ATOM 1432 N N . GLU A 1 179 ? -0.703 -1.267 12.892 1.00 95.25 179 GLU A N 1
ATOM 1433 C CA . GLU A 1 179 ? 0.660 -1.720 12.577 1.00 95.25 179 GLU A CA 1
ATOM 1434 C C . GLU A 1 179 ? 1.647 -1.464 13.724 1.00 95.25 179 GLU A C 1
ATOM 1436 O O . GLU A 1 179 ? 2.594 -2.225 13.917 1.00 95.25 179 GLU A O 1
ATOM 1441 N N . LYS A 1 180 ? 1.417 -0.411 14.514 1.00 95.31 180 LYS A N 1
ATOM 1442 C CA . LYS A 1 180 ? 2.279 -0.008 15.629 1.00 95.31 180 LYS A CA 1
ATOM 1443 C C . LYS A 1 180 ? 1.462 0.370 16.856 1.00 95.31 180 LYS A C 1
ATOM 1445 O O . LYS A 1 180 ? 0.286 0.713 16.744 1.00 95.31 180 LYS A O 1
ATOM 1450 N N . LEU A 1 181 ? 2.111 0.326 18.017 1.00 95.56 181 LEU A N 1
ATOM 1451 C CA . LEU A 1 181 ? 1.562 0.909 19.234 1.00 95.56 181 LEU A CA 1
ATOM 1452 C C . LEU A 1 181 ? 1.423 2.419 19.041 1.00 95.56 181 LEU A C 1
ATOM 1454 O O . LEU A 1 181 ? 2.343 3.075 18.546 1.00 95.56 181 LEU A O 1
ATOM 1458 N N . ILE A 1 182 ? 0.275 2.955 19.434 1.00 95.88 182 ILE A N 1
ATOM 1459 C CA . ILE A 1 182 ? 0.011 4.391 19.438 1.00 95.88 182 ILE A CA 1
ATOM 1460 C C . ILE A 1 182 ? -0.611 4.792 20.768 1.00 95.88 182 ILE A C 1
ATOM 1462 O O . ILE A 1 182 ? -1.195 3.966 21.468 1.00 95.88 182 ILE A O 1
ATOM 1466 N N . VAL A 1 183 ? -0.491 6.067 21.111 1.00 95.62 183 VAL A N 1
ATOM 1467 C CA . VAL A 1 183 ? -1.165 6.657 22.265 1.00 95.62 183 VAL A CA 1
ATOM 1468 C C . VAL A 1 183 ? -2.176 7.655 21.724 1.00 95.62 183 VAL A C 1
ATOM 1470 O O . VAL A 1 183 ? -1.801 8.589 21.015 1.00 95.62 183 VAL A O 1
ATOM 1473 N N . VAL A 1 184 ? -3.461 7.409 21.982 1.00 94.62 184 VAL A N 1
ATOM 1474 C CA . VAL A 1 184 ? -4.529 8.347 21.627 1.00 94.62 184 VAL A CA 1
ATOM 1475 C C . VAL A 1 184 ? -4.600 9.390 22.739 1.00 94.62 184 VAL A C 1
ATOM 1477 O O . VAL A 1 184 ? -4.813 8.993 23.887 1.00 94.62 184 VAL A O 1
ATOM 1480 N N . PRO A 1 185 ? -4.438 10.689 22.434 1.00 94.56 185 PRO A N 1
ATOM 1481 C CA . PRO A 1 185 ? -4.495 11.714 23.461 1.00 94.56 185 PRO A CA 1
ATOM 1482 C C . PRO A 1 185 ? -5.872 11.749 24.130 1.00 94.56 185 PRO A C 1
ATOM 1484 O O . PRO A 1 185 ? -6.895 11.494 23.479 1.00 94.56 185 PRO A O 1
ATOM 1487 N N . GLY A 1 186 ? -5.901 12.110 25.408 1.00 91.81 186 GLY A N 1
ATOM 1488 C CA . GLY A 1 186 ? -7.134 12.403 26.136 1.00 91.81 186 GLY A CA 1
ATOM 1489 C C . GLY A 1 186 ? -7.979 13.494 25.471 1.00 91.81 186 GLY A C 1
ATOM 1490 O O . GLY A 1 186 ? -7.449 14.437 24.874 1.00 91.81 186 GLY A O 1
ATOM 1491 N N . ALA A 1 187 ? -9.304 13.383 25.560 1.00 90.25 187 ALA A N 1
ATOM 1492 C CA . ALA A 1 187 ? -10.226 14.430 25.128 1.00 90.25 187 ALA A CA 1
ATOM 1493 C C . ALA A 1 187 ? -10.033 15.703 25.974 1.00 90.25 187 ALA A C 1
ATOM 1495 O O . ALA A 1 187 ? -9.760 15.631 27.169 1.00 90.25 187 ALA A O 1
ATOM 1496 N N . LYS A 1 188 ? -10.173 16.888 25.374 1.00 88.19 188 LYS A N 1
ATOM 1497 C CA . LYS A 1 188 ? -10.021 18.160 26.100 1.00 88.19 188 LYS A CA 1
ATOM 1498 C C . LYS A 1 188 ? -11.378 18.684 26.536 1.00 88.19 188 LYS A C 1
ATOM 1500 O O . LYS A 1 188 ? -12.312 18.682 25.745 1.00 88.19 188 LYS A O 1
ATOM 1505 N N . ILE A 1 189 ? -11.477 19.197 27.757 1.00 84.56 189 ILE A N 1
ATOM 1506 C CA . ILE A 1 189 ? -12.684 19.877 28.232 1.00 84.56 189 ILE A CA 1
ATOM 1507 C C . ILE A 1 189 ? -12.429 21.380 28.153 1.00 84.56 189 ILE A C 1
ATOM 1509 O O . ILE A 1 189 ? -11.616 21.914 28.903 1.00 84.56 189 ILE A O 1
ATOM 1513 N N . ILE A 1 190 ? -13.102 22.051 27.221 1.00 83.50 190 ILE A N 1
ATOM 1514 C CA . ILE A 1 190 ? -13.052 23.509 27.067 1.00 83.50 190 ILE A CA 1
ATOM 1515 C C . ILE A 1 190 ? -14.465 24.019 27.333 1.00 83.50 190 ILE A C 1
ATOM 1517 O O . ILE A 1 190 ? -15.407 23.585 26.675 1.00 83.50 190 ILE A O 1
ATOM 1521 N N . GLU A 1 191 ? -14.624 24.888 28.335 1.00 81.62 191 GLU A N 1
ATOM 1522 C CA . GLU A 1 191 ? -15.920 25.502 28.690 1.00 81.62 191 GLU A CA 1
ATOM 1523 C C . GLU A 1 191 ? -17.044 24.476 28.961 1.00 81.62 191 GLU A C 1
ATOM 1525 O O . GLU A 1 191 ? -18.203 24.675 28.602 1.00 81.62 191 GLU A O 1
ATOM 1530 N N . GLY A 1 192 ? -16.702 23.332 29.566 1.00 79.00 192 GLY A N 1
ATOM 1531 C CA . GLY A 1 192 ? -17.660 22.261 29.872 1.00 79.00 192 GLY A CA 1
ATOM 1532 C C . GLY A 1 192 ? -18.079 21.404 28.669 1.00 79.00 192 GLY A C 1
ATOM 1533 O O . GLY A 1 192 ? -18.898 20.501 28.831 1.00 79.00 192 GLY A O 1
ATOM 1534 N N . LYS A 1 193 ? -17.511 21.633 27.476 1.00 82.81 193 LYS A N 1
ATOM 1535 C CA . LYS A 1 193 ? -17.715 20.799 26.281 1.00 82.81 193 LYS A CA 1
ATOM 1536 C C . LYS A 1 193 ? -16.517 19.882 26.044 1.00 82.81 193 LYS A C 1
ATOM 1538 O O . LYS A 1 193 ? -15.367 20.317 26.109 1.00 82.81 193 LYS A O 1
ATOM 1543 N N . ILE A 1 194 ? -16.798 18.617 25.731 1.00 81.69 194 ILE A N 1
ATOM 1544 C CA . ILE A 1 194 ? -15.784 17.621 25.367 1.00 81.69 194 ILE A CA 1
ATOM 1545 C C . ILE A 1 194 ? -15.367 17.860 23.912 1.00 81.69 194 ILE A C 1
ATOM 1547 O O . ILE A 1 194 ? -16.147 17.658 22.983 1.00 81.69 194 ILE A O 1
ATOM 1551 N N . VAL A 1 195 ? -14.124 18.286 23.715 1.00 86.88 195 VAL A N 1
ATOM 1552 C CA . VAL A 1 195 ? -13.465 18.403 22.415 1.00 86.88 195 VAL A CA 1
ATOM 1553 C C . VAL A 1 195 ? -12.678 17.123 22.163 1.00 86.88 195 VAL A C 1
ATOM 1555 O O . VAL A 1 195 ? -11.762 16.780 22.914 1.00 86.88 195 VAL A O 1
ATOM 1558 N N . SER A 1 196 ? -13.038 16.412 21.094 1.00 87.94 196 SER A N 1
ATOM 1559 C CA . SER A 1 196 ? -12.389 15.158 20.713 1.00 87.94 196 SER A CA 1
ATOM 1560 C C . SER A 1 196 ? -10.913 15.374 20.391 1.00 87.94 196 SER A C 1
ATOM 1562 O O . SER A 1 196 ? -10.579 16.212 19.547 1.00 87.94 196 SER A O 1
ATOM 1564 N N . SER A 1 197 ? -10.047 14.560 20.980 1.00 92.94 197 SER A N 1
ATOM 1565 C CA . SER A 1 197 ? -8.655 14.446 20.543 1.00 92.94 197 SER A CA 1
ATOM 1566 C C . SER A 1 197 ? -8.525 13.327 19.521 1.00 92.94 197 SER A C 1
ATOM 1568 O O . SER A 1 197 ? -9.306 12.374 19.534 1.00 92.94 197 SER A O 1
ATOM 1570 N N . SER A 1 198 ? -7.552 13.441 18.617 1.00 94.06 198 SER A N 1
ATOM 1571 C CA . SER A 1 198 ? -7.350 12.430 17.583 1.00 94.06 198 SER A CA 1
ATOM 1572 C C . SER A 1 198 ? -5.889 12.186 17.242 1.00 94.06 198 SER A C 1
ATOM 1574 O O . SER A 1 198 ? -5.034 13.046 17.458 1.00 94.06 198 SER A O 1
ATOM 1576 N N . VAL A 1 199 ? -5.607 10.998 16.708 1.00 95.81 199 VAL A N 1
ATOM 1577 C CA . VAL A 1 199 ? -4.279 10.604 16.232 1.00 95.81 199 VAL A CA 1
ATOM 1578 C C . VAL A 1 199 ? -4.392 9.805 14.939 1.00 95.81 199 VAL A C 1
ATOM 1580 O O . VAL A 1 199 ? -5.243 8.922 14.810 1.00 95.81 199 VAL A O 1
ATOM 1583 N N . LYS A 1 200 ? -3.523 10.111 13.972 1.00 96.38 200 LYS A N 1
ATOM 1584 C CA . LYS A 1 200 ? -3.441 9.392 12.698 1.00 96.38 200 LYS A CA 1
ATOM 1585 C C . LYS A 1 200 ? -2.493 8.203 12.815 1.00 96.38 200 LYS A C 1
ATOM 1587 O O . LYS A 1 200 ? -1.405 8.324 13.380 1.00 96.38 200 LYS A O 1
ATOM 1592 N N . THR A 1 201 ? -2.884 7.058 12.273 1.00 95.94 201 THR A N 1
ATOM 1593 C CA . THR A 1 201 ? -2.087 5.832 12.329 1.00 95.94 201 THR A CA 1
ATOM 1594 C C . THR A 1 201 ? -2.323 4.932 11.120 1.00 95.94 201 THR A C 1
ATOM 1596 O O . THR A 1 201 ? -3.355 5.010 10.453 1.00 95.94 201 THR A O 1
ATOM 1599 N N . SER A 1 202 ? -1.346 4.076 10.839 1.00 96.69 202 SER A N 1
ATOM 1600 C CA . SER A 1 202 ? -1.384 3.104 9.750 1.00 96.69 202 SER A CA 1
ATOM 1601 C C . SER A 1 202 ? -2.023 1.799 10.217 1.00 96.69 202 SER A C 1
ATOM 1603 O O . SER A 1 202 ? -1.772 1.316 11.329 1.00 96.69 202 SER A O 1
ATOM 1605 N N . VAL A 1 203 ? -2.846 1.222 9.348 1.00 97.38 203 VAL A N 1
ATOM 1606 C CA . VAL A 1 203 ? -3.538 -0.044 9.585 1.00 97.38 203 VAL A CA 1
ATOM 1607 C C . VAL A 1 203 ? -3.306 -1.019 8.446 1.00 97.38 203 VAL A C 1
ATOM 1609 O O . VAL A 1 203 ? -3.107 -0.635 7.292 1.00 97.38 203 VAL A O 1
ATOM 1612 N N . VAL A 1 204 ? -3.400 -2.300 8.782 1.00 97.62 204 VAL A N 1
ATOM 1613 C CA . VAL A 1 204 ? -3.328 -3.421 7.851 1.00 97.62 204 VAL A CA 1
ATOM 1614 C C . VAL A 1 204 ? -4.558 -4.309 8.011 1.00 97.62 204 VAL A C 1
ATOM 1616 O O . VAL A 1 204 ? -5.056 -4.508 9.117 1.00 97.62 204 VAL A O 1
ATOM 1619 N N . ALA A 1 205 ? -5.069 -4.850 6.914 1.00 97.62 205 ALA A N 1
ATOM 1620 C CA . ALA A 1 205 ? -6.162 -5.811 6.930 1.00 97.62 205 ALA A CA 1
ATOM 1621 C C . ALA A 1 205 ? -5.812 -7.065 7.751 1.00 97.62 205 ALA A C 1
ATOM 1623 O O . ALA A 1 205 ? -4.659 -7.500 7.792 1.00 97.62 205 ALA A O 1
ATOM 1624 N N . ASP A 1 206 ? -6.807 -7.685 8.388 1.00 96.44 206 ASP A N 1
ATOM 1625 C CA . ASP A 1 206 ? -6.611 -8.950 9.108 1.00 96.44 206 ASP A CA 1
ATOM 1626 C C . ASP A 1 206 ? -6.187 -10.079 8.153 1.00 96.44 206 ASP A C 1
ATOM 1628 O O . ASP A 1 206 ? -5.227 -10.808 8.431 1.00 96.44 206 ASP A O 1
ATOM 1632 N N . LYS A 1 207 ? -6.827 -10.155 6.979 1.00 95.31 207 LYS A N 1
ATOM 1633 C CA . LYS A 1 207 ? -6.563 -11.155 5.937 1.00 95.31 207 LYS A CA 1
ATOM 1634 C C . LYS A 1 207 ? -6.092 -10.505 4.634 1.00 95.31 207 LYS A C 1
ATOM 1636 O O . LYS A 1 207 ? -6.232 -9.300 4.429 1.00 95.31 207 LYS A O 1
ATOM 1641 N N . ALA A 1 208 ? -5.447 -11.311 3.795 1.00 95.19 208 ALA A N 1
ATOM 1642 C CA . ALA A 1 208 ? -5.071 -10.914 2.445 1.00 95.19 208 ALA A CA 1
ATOM 1643 C C . ALA A 1 208 ? -6.260 -11.110 1.506 1.00 95.19 208 ALA A C 1
ATOM 1645 O O . ALA A 1 208 ? -6.999 -12.073 1.675 1.00 95.19 208 ALA A O 1
ATOM 1646 N N . GLY A 1 209 ? -6.392 -10.229 0.514 1.00 94.25 209 GLY A N 1
ATOM 1647 C CA . GLY A 1 209 ? -7.436 -10.349 -0.499 1.00 94.25 209 GLY A CA 1
ATOM 1648 C C . GLY A 1 209 ? -7.957 -9.011 -1.002 1.00 94.25 209 GLY A C 1
ATOM 1649 O O . GLY A 1 209 ? -7.729 -7.961 -0.395 1.00 94.25 209 GLY A O 1
ATOM 1650 N N . GLN A 1 210 ? -8.607 -9.046 -2.165 1.00 94.25 210 GLN A N 1
ATOM 1651 C CA . GLN A 1 210 ? -9.165 -7.845 -2.792 1.00 94.25 210 GLN A CA 1
ATOM 1652 C C . GLN A 1 210 ? -10.390 -7.321 -2.038 1.00 94.25 210 GLN A C 1
ATOM 1654 O O . GLN A 1 210 ? -10.678 -6.131 -2.097 1.00 94.25 210 GLN A O 1
ATOM 1659 N N . GLU A 1 211 ? -11.065 -8.179 -1.280 1.00 94.31 211 GLU A N 1
ATOM 1660 C CA . GLU A 1 211 ? -12.211 -7.846 -0.440 1.00 94.31 211 GLU A CA 1
ATOM 1661 C C . GLU A 1 211 ? -11.870 -6.853 0.676 1.00 94.31 211 GLU A C 1
ATOM 1663 O O . GLU A 1 211 ? -12.760 -6.170 1.173 1.00 94.31 211 GLU A O 1
ATOM 1668 N N . TYR A 1 212 ? -10.594 -6.722 1.049 1.00 95.69 212 TYR A N 1
ATOM 1669 C CA . TYR A 1 212 ? -10.135 -5.717 2.011 1.00 95.69 212 TYR A CA 1
ATOM 1670 C C . TYR A 1 212 ? -9.734 -4.384 1.363 1.00 95.69 212 TYR A C 1
ATOM 1672 O O . TYR A 1 212 ? -9.383 -3.448 2.083 1.00 95.69 212 TYR A O 1
ATOM 1680 N N . ASN A 1 213 ? -9.808 -4.266 0.032 1.00 96.38 213 ASN A N 1
ATOM 1681 C CA . ASN A 1 213 ? -9.674 -2.980 -0.646 1.00 96.38 213 ASN A CA 1
ATOM 1682 C C . ASN A 1 213 ? -10.999 -2.223 -0.551 1.00 96.38 213 ASN A C 1
ATOM 1684 O O . ASN A 1 213 ? -11.897 -2.407 -1.371 1.00 96.38 213 ASN A O 1
ATOM 1688 N N . ILE A 1 214 ? -11.128 -1.392 0.476 1.00 96.00 214 ILE A N 1
ATOM 1689 C CA . ILE A 1 214 ? -12.338 -0.615 0.740 1.00 96.00 214 ILE A CA 1
ATOM 1690 C C . ILE A 1 214 ? -12.097 0.873 0.518 1.00 96.00 214 ILE A C 1
ATOM 1692 O O . ILE A 1 214 ? -10.976 1.366 0.646 1.00 96.00 214 ILE A O 1
ATOM 1696 N N . GLY A 1 215 ? -13.169 1.593 0.193 1.00 96.12 215 GLY A N 1
ATOM 1697 C CA . GLY A 1 215 ? -13.145 3.051 0.136 1.00 96.12 215 GLY A CA 1
ATOM 1698 C C . GLY A 1 215 ? -12.950 3.696 1.516 1.00 96.12 215 GLY A C 1
ATOM 1699 O O . GLY A 1 215 ? -12.793 2.995 2.519 1.00 96.12 215 GLY A O 1
ATOM 1700 N N . PRO A 1 216 ? -12.979 5.037 1.578 1.00 96.06 216 PRO A N 1
ATOM 1701 C CA . PRO A 1 216 ? -13.035 5.768 2.838 1.00 96.06 216 PRO A CA 1
ATOM 1702 C C . PRO A 1 216 ? -14.208 5.289 3.700 1.00 96.06 216 PRO A C 1
ATOM 1704 O O . PRO A 1 216 ? -15.313 5.074 3.201 1.00 96.06 216 PRO A O 1
ATOM 1707 N N . VAL A 1 217 ? -13.975 5.137 5.001 1.00 95.81 217 VAL A N 1
ATOM 1708 C CA . VAL A 1 217 ? -14.976 4.650 5.958 1.00 95.81 217 VAL A CA 1
ATOM 1709 C C . VAL A 1 217 ? -15.155 5.684 7.055 1.00 95.81 217 VAL A C 1
ATOM 1711 O O . VAL A 1 217 ? -14.198 6.094 7.711 1.00 95.81 217 VAL A O 1
ATOM 1714 N N . SER A 1 218 ? -16.401 6.090 7.275 1.00 94.50 218 SER A N 1
ATOM 1715 C CA . SER A 1 218 ? -16.758 7.130 8.240 1.00 94.50 218 SER A CA 1
ATOM 1716 C C . SER A 1 218 ? -16.582 6.696 9.694 1.00 94.50 218 SER A C 1
ATOM 1718 O O . SER A 1 218 ? -16.287 7.539 10.539 1.00 94.50 218 SER A O 1
ATOM 1720 N N . HIS A 1 219 ? -16.768 5.407 9.986 1.00 94.56 219 HIS A N 1
ATOM 1721 C CA . HIS A 1 219 ? -16.807 4.912 11.354 1.00 94.56 219 HIS A CA 1
ATOM 1722 C C . HIS A 1 219 ? -16.268 3.486 11.469 1.00 94.56 219 HIS A C 1
ATOM 1724 O O . HIS A 1 219 ? -16.800 2.560 10.864 1.00 94.56 219 HIS A O 1
ATOM 1730 N N . PHE A 1 220 ? -15.233 3.311 12.280 1.00 96.31 220 PHE A N 1
ATOM 1731 C CA . PHE A 1 220 ? -14.721 2.026 12.733 1.00 96.31 220 PHE A CA 1
ATOM 1732 C C . PHE A 1 220 ? -14.948 1.912 14.233 1.00 96.31 220 PHE A C 1
ATOM 1734 O O . PHE A 1 220 ? -14.634 2.845 14.978 1.00 96.31 220 PHE A O 1
ATOM 1741 N N . THR A 1 221 ? -15.402 0.747 14.677 1.00 96.00 221 THR A N 1
ATOM 1742 C CA . THR A 1 221 ? -15.511 0.430 16.101 1.00 96.00 221 THR A CA 1
ATOM 1743 C C . THR A 1 221 ? -14.281 -0.335 16.575 1.00 96.00 221 THR A C 1
ATOM 1745 O O . THR A 1 221 ? -13.553 -0.939 15.782 1.00 96.00 221 THR A O 1
ATOM 1748 N N . ILE A 1 222 ? -14.029 -0.310 17.884 1.00 96.00 222 ILE A N 1
ATOM 1749 C CA . ILE A 1 222 ? -12.935 -1.052 18.517 1.00 96.00 222 ILE A CA 1
ATOM 1750 C C . ILE A 1 222 ? -13.552 -2.175 19.359 1.00 96.00 222 ILE A C 1
ATOM 1752 O O . ILE A 1 222 ? -13.898 -1.940 20.517 1.00 96.00 222 ILE A O 1
ATOM 1756 N N . PRO A 1 223 ? -13.685 -3.412 18.833 1.00 94.88 223 PRO A N 1
ATOM 1757 C CA . PRO A 1 223 ? -14.315 -4.515 19.566 1.00 94.88 223 PRO A CA 1
ATOM 1758 C C . PRO A 1 223 ? -13.659 -4.822 20.917 1.00 94.88 223 PRO A C 1
ATOM 1760 O O . PRO A 1 223 ? -14.308 -5.342 21.813 1.00 94.88 223 PRO A O 1
ATOM 1763 N N . GLY A 1 224 ? -12.379 -4.473 21.093 1.00 92.38 224 GLY A N 1
ATOM 1764 C CA . GLY A 1 224 ? -11.672 -4.636 22.367 1.00 92.38 224 GLY A CA 1
ATOM 1765 C C . GLY A 1 224 ? -12.233 -3.801 23.526 1.00 92.38 224 GLY A C 1
ATOM 1766 O O . GLY A 1 224 ? -11.916 -4.095 24.672 1.00 92.38 224 GLY A O 1
ATOM 1767 N N . PHE A 1 225 ? -13.063 -2.791 23.250 1.00 93.38 225 PHE A N 1
ATOM 1768 C CA . PHE A 1 225 ? -13.737 -1.986 24.274 1.00 93.38 225 PHE A CA 1
ATOM 1769 C C . PHE A 1 225 ? -15.188 -2.397 24.526 1.00 93.38 225 PHE A C 1
ATOM 1771 O O . PHE A 1 225 ? -15.844 -1.803 25.386 1.00 93.38 225 PHE A O 1
ATOM 1778 N N . GLN A 1 226 ? -15.697 -3.397 23.803 1.00 92.25 226 GLN A N 1
ATOM 1779 C CA . GLN A 1 226 ? -17.072 -3.865 23.937 1.00 92.25 226 GLN A CA 1
ATOM 1780 C C . GLN A 1 226 ? -17.379 -4.261 25.391 1.00 92.25 226 GLN A C 1
ATOM 1782 O O . GLN A 1 226 ? -16.591 -4.943 26.040 1.00 92.25 226 GLN A O 1
ATOM 1787 N N . GLY A 1 227 ? -18.528 -3.809 25.903 1.00 89.81 227 GLY A N 1
ATOM 1788 C CA . GLY A 1 227 ? -18.922 -3.999 27.305 1.00 89.81 227 GLY A CA 1
ATOM 1789 C C . GLY A 1 227 ? -18.477 -2.882 28.257 1.00 89.81 227 GLY A C 1
ATOM 1790 O O . GLY A 1 227 ? -18.824 -2.925 29.431 1.00 89.81 227 GLY A O 1
ATOM 1791 N N . SER A 1 228 ? -17.764 -1.865 27.763 1.00 92.00 228 SER A N 1
ATOM 1792 C CA . SER A 1 228 ? -17.448 -0.640 28.507 1.00 92.00 228 SER A CA 1
ATOM 1793 C C . SER A 1 228 ? -17.991 0.602 27.797 1.00 92.00 228 SER A C 1
ATOM 1795 O O . SER A 1 228 ? -18.228 0.582 26.587 1.00 92.00 228 SER A O 1
ATOM 1797 N N . GLU A 1 229 ? -18.128 1.711 28.524 1.00 89.88 229 GLU A N 1
ATOM 1798 C CA . GLU A 1 229 ? -18.527 3.012 27.959 1.00 89.88 229 GLU A CA 1
ATOM 1799 C C . GLU A 1 229 ? -17.560 3.499 26.865 1.00 89.88 229 GLU A C 1
ATOM 1801 O O . GLU A 1 229 ? -17.966 4.164 25.911 1.00 89.88 229 GLU A O 1
ATOM 1806 N N . LYS A 1 230 ? -16.289 3.069 26.929 1.00 89.88 230 LYS A N 1
ATOM 1807 C CA . LYS A 1 230 ? -15.266 3.362 25.916 1.00 89.88 230 LYS A CA 1
ATOM 1808 C C . LYS A 1 230 ? -15.659 2.881 24.519 1.00 89.88 230 LYS A C 1
ATOM 1810 O O . LYS A 1 230 ? -15.192 3.455 23.544 1.00 89.88 230 LYS A O 1
ATOM 1815 N N . TYR A 1 231 ? -16.514 1.864 24.396 1.00 92.94 231 TYR A N 1
ATOM 1816 C CA . TYR A 1 231 ? -16.936 1.349 23.091 1.00 92.94 231 TYR A CA 1
ATOM 1817 C C . TYR A 1 231 ? -17.694 2.385 22.253 1.00 92.94 231 TYR A C 1
ATOM 1819 O O . TYR A 1 231 ? -17.561 2.392 21.034 1.00 92.94 231 TYR A O 1
ATOM 1827 N N . GLN A 1 232 ? -18.477 3.254 22.899 1.00 90.12 232 GLN A N 1
ATOM 1828 C CA . GLN A 1 232 ? -19.238 4.302 22.211 1.00 90.12 232 GLN A CA 1
ATOM 1829 C C . GLN A 1 232 ? -18.416 5.585 22.034 1.00 90.12 232 GLN A C 1
ATOM 1831 O O . GLN A 1 232 ? -18.637 6.337 21.089 1.00 90.12 232 GLN A O 1
ATOM 1836 N N . SER A 1 233 ? -17.450 5.820 22.924 1.00 91.50 233 SER A N 1
ATOM 1837 C CA . SER A 1 233 ? -16.651 7.050 22.961 1.00 91.50 233 SER A CA 1
ATOM 1838 C C . SER A 1 233 ? -15.301 6.965 22.233 1.00 91.50 233 SER A C 1
ATOM 1840 O O . SER A 1 233 ? -14.633 7.984 22.064 1.00 91.50 233 SER A O 1
ATOM 1842 N N . PHE A 1 234 ? -14.872 5.777 21.799 1.00 94.12 234 PHE A N 1
ATOM 1843 C CA . PHE A 1 234 ? -13.704 5.595 20.935 1.00 94.12 234 PHE A CA 1
ATOM 1844 C C . PHE A 1 234 ? -14.133 5.062 19.575 1.00 94.12 234 PHE A C 1
ATOM 1846 O O . PHE A 1 234 ? -14.690 3.971 19.463 1.00 94.12 234 PHE A O 1
ATOM 1853 N N . TYR A 1 235 ? -13.791 5.802 18.529 1.00 94.50 235 TYR A N 1
ATOM 1854 C CA . TYR A 1 235 ? -14.038 5.394 17.153 1.00 94.50 235 TYR A CA 1
ATOM 1855 C C . TYR A 1 235 ? -12.872 5.802 16.264 1.00 94.50 235 TYR A C 1
ATOM 1857 O O . TYR A 1 235 ? -12.073 6.668 16.620 1.00 94.50 235 TYR A O 1
ATOM 1865 N N . ALA A 1 236 ? -12.766 5.188 15.092 1.00 95.81 236 ALA A N 1
ATOM 1866 C CA . ALA A 1 236 ? -11.831 5.642 14.073 1.00 95.81 236 ALA A CA 1
ATOM 1867 C C . ALA A 1 236 ? -12.556 5.997 12.778 1.00 95.81 236 ALA A C 1
ATOM 1869 O O . ALA A 1 236 ? -13.674 5.555 12.530 1.00 95.81 236 ALA A O 1
ATOM 1870 N N . LYS A 1 237 ? -11.908 6.804 11.949 1.00 96.31 237 LYS A N 1
ATOM 1871 C CA . LYS A 1 237 ? -12.373 7.202 10.624 1.00 96.31 237 LYS A CA 1
ATOM 1872 C C . LYS A 1 237 ? -11.228 7.048 9.639 1.00 96.31 237 LYS A C 1
ATOM 1874 O O . LYS A 1 237 ? -10.075 7.265 9.995 1.00 96.31 237 LYS A O 1
ATOM 1879 N N . SER A 1 238 ? -11.534 6.707 8.399 1.00 96.94 238 SER A N 1
ATOM 1880 C CA . SER A 1 23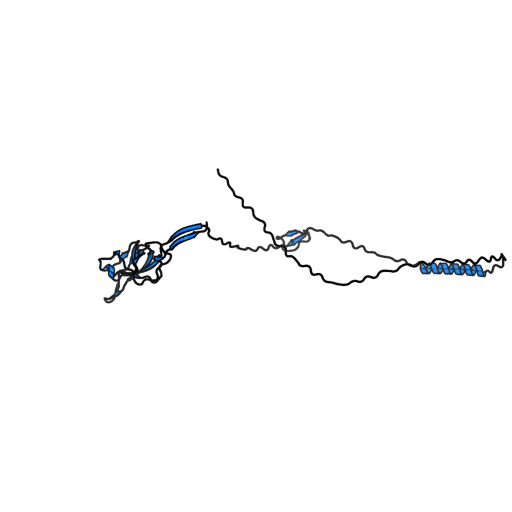8 ? -10.572 6.731 7.308 1.00 96.94 238 SER A CA 1
ATOM 1881 C C . SER A 1 238 ? -11.071 7.650 6.205 1.00 96.94 238 SER A C 1
ATOM 1883 O O . SER A 1 238 ? -12.143 7.425 5.648 1.00 96.94 238 SER A O 1
ATOM 1885 N N . ASP A 1 239 ? -10.293 8.686 5.901 1.00 95.31 239 ASP A N 1
ATOM 1886 C CA . ASP A 1 239 ? -10.557 9.586 4.775 1.00 95.31 239 ASP A CA 1
ATOM 1887 C C . ASP A 1 239 ? -9.938 9.065 3.466 1.00 95.31 239 ASP A C 1
ATOM 1889 O O . ASP A 1 239 ? -10.314 9.503 2.381 1.00 95.31 239 ASP A O 1
ATOM 1893 N N . THR A 1 240 ? -8.994 8.122 3.555 1.00 95.75 240 THR A N 1
ATOM 1894 C CA . THR A 1 240 ? -8.306 7.512 2.413 1.00 95.75 240 THR A CA 1
ATOM 1895 C C . THR A 1 240 ? -8.777 6.071 2.196 1.00 95.75 240 THR A C 1
ATOM 1897 O O . THR A 1 240 ? -9.176 5.398 3.140 1.00 95.75 240 THR A O 1
ATOM 1900 N N . PRO A 1 241 ? -8.767 5.555 0.958 1.00 96.00 241 PRO A N 1
ATOM 1901 C CA . PRO A 1 241 ? -9.109 4.158 0.720 1.00 96.00 241 PRO A CA 1
ATOM 1902 C C . PRO A 1 241 ? -8.033 3.214 1.275 1.00 96.00 241 PRO A C 1
ATOM 1904 O O . PRO A 1 241 ? -6.834 3.502 1.220 1.00 96.00 241 PRO A O 1
ATOM 1907 N N . MET A 1 242 ? -8.462 2.043 1.740 1.00 96.12 242 MET A N 1
ATOM 1908 C CA . MET A 1 242 ? -7.577 0.920 2.043 1.00 96.12 242 MET A CA 1
ATOM 1909 C C . MET A 1 242 ? -7.267 0.194 0.736 1.00 96.12 242 MET A C 1
ATOM 1911 O O . MET A 1 242 ? -8.179 -0.201 0.013 1.00 96.12 242 MET A O 1
ATOM 1915 N N . THR A 1 243 ? -5.989 0.019 0.409 1.00 96.88 243 THR A N 1
ATOM 1916 C CA . THR A 1 243 ? -5.572 -0.532 -0.891 1.00 96.88 243 THR A CA 1
ATOM 1917 C C . THR A 1 243 ? -4.405 -1.506 -0.762 1.00 96.88 243 THR A C 1
ATOM 1919 O O . THR A 1 243 ? -3.748 -1.595 0.274 1.00 96.88 243 THR A O 1
ATOM 1922 N N . GLY A 1 244 ? -4.131 -2.267 -1.824 1.00 93.88 244 GLY A N 1
ATOM 1923 C CA . GLY A 1 244 ? -2.996 -3.195 -1.889 1.00 93.88 244 GLY A CA 1
ATOM 1924 C C . GLY A 1 244 ? -3.312 -4.632 -1.469 1.00 93.88 244 GLY A C 1
ATOM 1925 O O . GLY A 1 244 ? -2.432 -5.488 -1.556 1.00 93.88 244 GLY A O 1
ATOM 1926 N N . GLY A 1 245 ? -4.554 -4.916 -1.080 1.00 95.31 245 GLY A N 1
ATOM 1927 C CA . GLY A 1 245 ? -5.065 -6.260 -0.854 1.00 95.31 245 GLY A CA 1
ATOM 1928 C C . GLY A 1 245 ? -5.140 -7.050 -2.158 1.00 95.31 245 GLY A C 1
ATOM 1929 O O . GLY A 1 245 ? -5.710 -6.585 -3.147 1.00 95.31 245 GLY A O 1
ATOM 1930 N N . PHE A 1 246 ? -4.524 -8.227 -2.193 1.00 94.88 246 PHE A N 1
ATOM 1931 C CA . PHE A 1 246 ? -4.482 -9.073 -3.382 1.00 94.88 246 PHE A CA 1
ATOM 1932 C C . PHE A 1 246 ? -4.216 -10.523 -2.993 1.00 94.88 246 PHE A C 1
ATOM 1934 O O . PHE A 1 246 ? -3.322 -10.779 -2.196 1.00 94.88 246 PHE A O 1
ATOM 1941 N N . VAL A 1 247 ? -4.938 -11.464 -3.589 1.00 94.94 247 VAL A N 1
ATOM 1942 C CA . VAL A 1 247 ? -4.640 -12.898 -3.513 1.00 94.94 247 VAL A CA 1
ATOM 1943 C C . VAL A 1 247 ? -4.771 -13.444 -4.926 1.00 94.94 247 VAL A C 1
ATOM 1945 O O . VAL A 1 247 ? -5.821 -13.286 -5.547 1.00 94.94 247 VAL A O 1
ATOM 1948 N N . GLY A 1 248 ? -3.698 -14.027 -5.454 1.00 90.50 248 GLY A N 1
ATOM 1949 C CA . GLY A 1 248 ? -3.706 -14.633 -6.784 1.00 90.50 248 GLY A CA 1
ATOM 1950 C C . GLY A 1 248 ? -2.316 -14.812 -7.386 1.00 90.50 248 GLY A C 1
ATOM 1951 O O . GLY A 1 248 ? -1.295 -14.550 -6.745 1.00 90.50 248 GLY A O 1
ATOM 1952 N N . GLU A 1 249 ? -2.284 -15.240 -8.644 1.00 90.00 249 GLU A N 1
ATOM 1953 C CA . GLU A 1 249 ? -1.052 -15.394 -9.416 1.00 90.00 249 GLU A CA 1
ATOM 1954 C C . GLU A 1 249 ? -0.585 -14.044 -9.973 1.00 90.00 249 GLU A C 1
ATOM 1956 O O . GLU A 1 249 ? -1.337 -13.330 -10.637 1.00 90.00 249 GLU A O 1
ATOM 1961 N N . VAL A 1 250 ? 0.683 -13.707 -9.739 1.00 88.94 250 VAL A N 1
ATOM 1962 C CA . VAL A 1 250 ? 1.360 -12.570 -10.370 1.00 88.94 250 VAL A CA 1
ATOM 1963 C C . VAL A 1 250 ? 2.481 -13.101 -11.252 1.00 88.94 250 VAL A C 1
ATOM 1965 O O . VAL A 1 250 ? 3.227 -14.001 -10.851 1.00 88.94 250 VAL A O 1
ATOM 1968 N N . ALA A 1 251 ? 2.598 -12.541 -12.456 1.00 87.00 251 ALA A N 1
ATOM 1969 C CA . ALA A 1 251 ? 3.701 -12.845 -13.350 1.00 87.00 251 ALA A CA 1
ATOM 1970 C C . ALA A 1 251 ? 4.997 -12.265 -12.769 1.00 87.00 251 ALA A C 1
ATOM 1972 O O . ALA A 1 251 ? 5.081 -11.069 -12.483 1.00 87.00 251 ALA A O 1
ATOM 1973 N N . VAL A 1 252 ? 5.998 -13.115 -12.572 1.00 84.56 252 VAL A N 1
ATOM 1974 C CA . VAL A 1 252 ? 7.310 -12.724 -12.051 1.00 84.56 252 VAL A CA 1
ATOM 1975 C C . VAL A 1 252 ? 8.379 -13.001 -13.107 1.00 84.56 252 VAL A C 1
ATOM 1977 O O . VAL A 1 252 ? 8.302 -14.030 -13.783 1.00 84.56 252 VAL A O 1
ATOM 1980 N N . PRO A 1 253 ? 9.361 -12.098 -13.292 1.00 80.88 253 PRO A N 1
ATOM 1981 C CA . PRO A 1 253 ? 10.494 -12.382 -14.160 1.00 80.88 253 PRO A CA 1
ATOM 1982 C C . PRO A 1 253 ? 11.258 -13.581 -13.587 1.00 80.88 253 PRO A C 1
ATOM 1984 O O . PRO A 1 253 ? 11.584 -13.596 -12.398 1.00 80.88 253 PRO A O 1
ATOM 1987 N N . SER A 1 254 ? 11.490 -14.590 -14.423 1.00 68.00 254 SER A N 1
ATOM 1988 C CA . SER A 1 254 ? 12.164 -15.847 -14.077 1.00 68.00 254 SER A CA 1
ATOM 1989 C C . SER A 1 254 ? 13.251 -16.160 -15.083 1.00 68.00 254 SER A C 1
ATOM 1991 O O . SER A 1 254 ? 12.933 -16.026 -16.288 1.00 68.00 254 SER A O 1
#

Sequence (254 aa):
MDKNGKKIKMVDIIRPEKKTKTLQESGKEPTKKEPAKKELKKELKTEEAIKISAAKPKKPKRLKILIFLFFGFLIYLIFWVLPRAGINITTKKTSLELIERIEATTNIGSTVISTKQIPAEIFSQRKNNVFSFLATGKKNVERKARGEVTIYNTYSSDDQPLIANTRLLTPDGKVFRLEKLIVVPGAKIIEGKIVSSSVKTSVVADKAGQEYNIGPVSHFTIPGFQGSEKYQSFYAKSDTPMTGGFVGEVAVPS

Radius of gyration: 61.86 Å; chains: 1; bounding box: 93×58×171 Å